Protein AF-G2PHB8-F1 (afdb_monomer)

Solvent-accessible surface area (backbone atoms only — not comparable to full-atom values): 16546 Å² total; per-residue (Å²): 141,83,86,81,86,80,80,80,79,80,78,86,82,77,76,58,75,58,70,50,54,78,49,82,59,77,48,66,58,98,83,28,41,28,22,47,77,86,43,47,60,32,76,69,49,31,39,68,69,56,33,45,75,74,45,26,40,80,31,91,87,62,71,62,66,31,31,34,36,42,91,88,72,80,46,72,46,54,20,33,54,64,88,71,30,34,76,53,78,81,76,51,74,68,54,50,52,52,53,48,56,40,10,25,17,73,83,79,64,53,75,49,101,53,76,35,79,61,48,39,71,71,57,48,52,51,52,50,51,52,52,51,49,51,54,43,11,30,37,90,85,79,63,53,73,50,96,55,69,37,72,70,72,56,101,78,82,53,74,50,69,71,55,45,52,50,50,51,50,51,49,53,51,51,50,58,50,54,76,36,12,15,78,86,76,62,50,75,73,48,58,72,72,58,55,72,70,50,52,70,69,63,63,72,73,53,85,52,57,45,74,70,54,46,51,52,53,50,50,52,49,55,50,49,50,54,50,51,51,50,50,53,49,59,68,42,42,64,56,52,54,50,52,50,51,36,71,76,39,44,84,86,66,56,79,77,64,46,85,84,68,76,47,57,98,82,68,76,89,81,82,82,85,126

Sequence (274 aa):
MNEALTASAGQEDGVDPERVARGKPLEFVDGVPVFGSGRRAPAYLQTKTQLGRERRKPAVGQRPVAYIYTHWYGDRVALWDPKESAKMRPLSALQRRQMQQRRTCTDCGEVFPVPVWEMCGRCRDRETRRRADLRRRTCQDCGTVFQTPAPARSYGDEMCLACEERIERGRRMALSLVERSCRRCLVQLFPPTVWAAMSEREQAIADWHCAPCEREIEQERLEAQRRADRARWGDLGPAIAWAQKILADPEAYAILDTETTGLAATSRIIGNCG

Radius of gyration: 55.77 Å; Cα contacts (8 Å, |Δi|>4): 244; chains: 1; bounding box: 129×36×157 Å

Foldseek 3Di:
DDDDDDDDDDDPPDDDPLQDFQDDFPDADVNAGEEEPPRGGRPQWDFQVRCVVVQWHADVPDDFNHWYQDPPPRDTTGTDHSVNIHHHDDQDPVRVVVQQVQQAAPPPRDGHPDGDDNHDPVVVVVVVVVVVQQVQQAQPPPRDGHPHGFPDPPVDDDDGPVVVVVVVVVVVVVVLQCLQAAVPPSHRNDDSVRVVPDDPVRSVVDNDHDPVVVVVVVVVVVVVVVVVVVVVCVVCVVVVVVVVVCVVPVPVPPDPPCPPPVDDPPDDDDDDDD

Organism: Streptomyces violaceusniger (strain Tu 4113) (NCBI:txid653045)

Secondary structure (DSSP, 8-state):
------------TT--TTTS-SS--SEEETTEEEE-TTS---TT-EEHHHHHHTTEEPPTTPPPSEEEE-TTT-PEEEEE-TTTSEEPPPPPHHHHHHHHHHHB-TTT--B-SS--SSS-HHHHHHHHHHHHHHHHHB-TTT-PBPSSPPPP--SSS---HHHHHHHHHHHHHHHHHHHTB-TTT--B-S-HHHHHHS-HHHHHH-----HHHHHHHHHHHHHHHHHHHHHHHHHHHHHHHHHHHHHH-HHHH----HHHH---TTPPP-----

pLDDT: mean 83.96, std 15.32, range [39.59, 97.69]

Structure (mmCIF, N/CA/C/O backbone):
data_AF-G2PHB8-F1
#
_entry.id   AF-G2PHB8-F1
#
loop_
_atom_site.group_PDB
_atom_site.id
_atom_site.type_symbol
_atom_site.label_atom_id
_atom_site.label_alt_id
_atom_site.label_comp_id
_atom_site.label_asym_id
_atom_site.label_entity_id
_atom_site.label_seq_id
_atom_site.pdbx_PDB_ins_code
_atom_site.Cartn_x
_atom_site.Cartn_y
_atom_site.Cartn_z
_atom_site.oc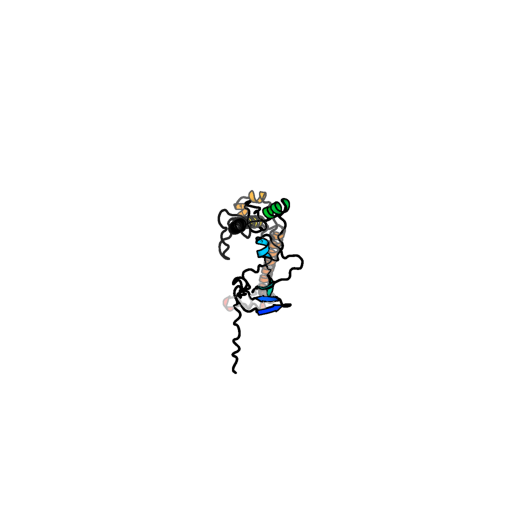cupancy
_atom_site.B_iso_or_equiv
_atom_site.auth_seq_id
_atom_site.auth_comp_id
_atom_site.auth_asym_id
_atom_site.auth_atom_id
_atom_site.pdbx_PDB_model_num
ATOM 1 N N . MET A 1 1 ? -88.852 -0.594 52.354 1.00 39.59 1 MET A N 1
ATOM 2 C CA . MET A 1 1 ? -87.809 -1.616 52.140 1.00 39.59 1 MET A CA 1
ATOM 3 C C . MET A 1 1 ? -87.143 -1.301 50.813 1.00 39.59 1 MET A C 1
ATOM 5 O O . MET A 1 1 ? -87.769 -1.506 49.789 1.00 39.59 1 MET A O 1
ATOM 9 N N . ASN A 1 2 ? -85.968 -0.678 50.850 1.00 39.75 2 ASN A N 1
ATOM 10 C CA . ASN A 1 2 ? -85.089 -0.439 49.702 1.00 39.75 2 ASN A CA 1
ATOM 11 C C . ASN A 1 2 ? -83.689 -0.254 50.296 1.00 39.75 2 ASN A C 1
ATOM 13 O O . ASN A 1 2 ? -83.365 0.825 50.788 1.00 39.75 2 ASN A O 1
ATOM 17 N N . GLU A 1 3 ? -82.919 -1.337 50.349 1.00 43.22 3 GLU A N 1
ATOM 18 C CA . GLU A 1 3 ? -81.518 -1.312 50.766 1.00 43.22 3 GLU A CA 1
ATOM 19 C C . GLU A 1 3 ? -80.643 -1.012 49.550 1.00 43.22 3 GLU A C 1
ATOM 21 O O . GLU A 1 3 ? -80.657 -1.725 48.546 1.00 43.22 3 GLU A O 1
ATOM 26 N N . ALA A 1 4 ? -79.914 0.095 49.647 1.00 43.62 4 ALA A N 1
ATOM 27 C CA . ALA A 1 4 ? -78.924 0.530 48.683 1.00 43.62 4 ALA A CA 1
ATOM 28 C C . ALA A 1 4 ? -77.610 -0.232 48.911 1.00 43.62 4 ALA A C 1
ATOM 30 O O . ALA A 1 4 ? -77.006 -0.137 49.978 1.00 43.62 4 ALA A O 1
ATOM 31 N N . LEU A 1 5 ? -77.155 -0.957 47.889 1.00 47.84 5 LEU A N 1
ATOM 32 C CA . LEU A 1 5 ? -75.811 -1.526 47.808 1.00 47.84 5 LEU A CA 1
ATOM 33 C C . LEU A 1 5 ? -74.850 -0.462 47.266 1.00 47.84 5 LEU A C 1
ATOM 35 O O . LEU A 1 5 ? -74.741 -0.251 46.059 1.00 47.84 5 LEU A O 1
ATOM 39 N N . THR A 1 6 ? -74.150 0.221 48.167 1.00 45.22 6 THR A N 1
ATOM 40 C CA . THR A 1 6 ? -72.978 1.040 47.848 1.00 45.22 6 THR A CA 1
ATOM 41 C C . THR A 1 6 ? -71.762 0.135 47.654 1.00 45.22 6 THR A C 1
ATOM 43 O O . THR A 1 6 ? -71.255 -0.476 48.592 1.00 45.22 6 THR A O 1
ATOM 46 N N . ALA A 1 7 ? -71.293 0.042 46.409 1.00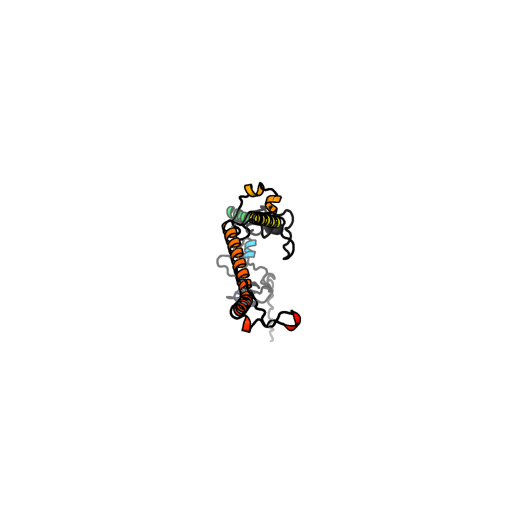 45.09 7 ALA A N 1
ATOM 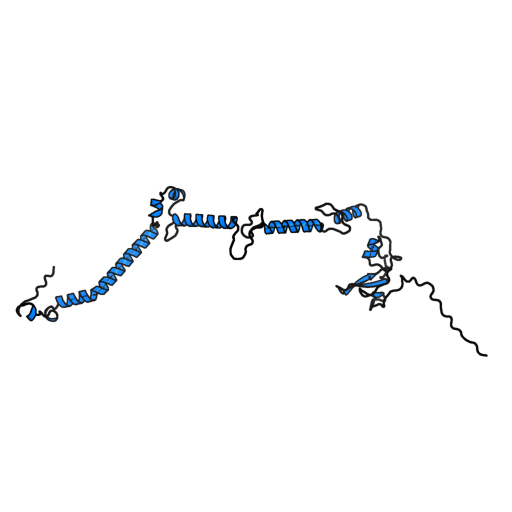47 C CA . ALA A 1 7 ? -70.046 -0.620 46.055 1.00 45.09 7 ALA A CA 1
ATOM 48 C C . ALA A 1 7 ? -68.845 0.221 46.524 1.00 45.09 7 ALA A C 1
ATOM 50 O O . ALA A 1 7 ? -68.677 1.367 46.105 1.00 45.09 7 ALA A O 1
ATOM 51 N N . SER A 1 8 ? -68.010 -0.361 47.387 1.00 43.34 8 SER A N 1
ATOM 52 C CA . SER A 1 8 ? -66.731 0.216 47.806 1.00 43.34 8 SER A CA 1
ATOM 53 C C . SER A 1 8 ? -65.772 0.325 46.623 1.00 43.34 8 SER A C 1
ATOM 55 O O . SER A 1 8 ? -65.313 -0.683 46.084 1.00 43.34 8 SER A O 1
ATOM 57 N N . ALA A 1 9 ? -65.430 1.559 46.259 1.00 45.00 9 ALA A N 1
ATOM 58 C CA . ALA A 1 9 ? -64.262 1.870 45.453 1.00 45.00 9 ALA A CA 1
ATOM 59 C C . ALA A 1 9 ? -63.005 1.516 46.265 1.00 45.00 9 ALA A C 1
ATOM 61 O O . ALA A 1 9 ? -62.680 2.177 47.250 1.00 45.00 9 ALA A O 1
ATOM 62 N N . GLY A 1 10 ? -62.340 0.425 45.884 1.00 46.50 10 GLY A N 1
ATOM 63 C CA . GLY A 1 10 ? -61.043 0.044 46.427 1.00 46.50 10 GLY A CA 1
ATOM 64 C C . GLY A 1 10 ? -60.009 1.113 46.089 1.00 46.50 10 GLY A C 1
ATOM 65 O O . GLY A 1 10 ? -59.743 1.389 44.923 1.00 46.50 10 GLY A O 1
ATOM 66 N N . GLN A 1 11 ? -59.467 1.726 47.128 1.00 45.38 11 GLN A N 1
ATOM 67 C CA . GLN A 1 11 ? -58.436 2.745 47.065 1.00 45.38 11 GLN A CA 1
ATOM 68 C C . GLN A 1 11 ? -57.104 2.084 46.667 1.00 45.38 11 GLN A C 1
ATOM 70 O O . GLN A 1 11 ? -56.525 1.327 47.445 1.00 45.38 11 GLN A O 1
ATOM 75 N N . GLU A 1 12 ? -56.642 2.323 45.435 1.00 51.75 12 GLU A N 1
ATOM 76 C CA . GLU A 1 12 ? -55.333 1.889 44.915 1.00 51.75 12 GLU A CA 1
ATOM 77 C C . GLU A 1 12 ? -54.193 2.740 45.515 1.00 51.75 12 GLU A C 1
ATOM 79 O O . GLU A 1 12 ? -53.410 3.368 44.804 1.00 51.75 12 GLU A O 1
ATOM 84 N N . ASP A 1 13 ? -54.094 2.795 46.843 1.00 50.88 13 ASP A N 1
ATOM 85 C CA . ASP A 1 13 ? -52.985 3.468 47.517 1.00 50.88 13 ASP A CA 1
ATOM 86 C C . ASP A 1 13 ? -51.748 2.557 47.511 1.00 50.88 13 ASP A C 1
ATOM 88 O O . ASP A 1 13 ? -51.689 1.541 48.203 1.00 50.88 13 ASP A O 1
ATOM 92 N N . GLY A 1 14 ? -50.725 2.946 46.743 1.00 55.78 14 GLY A N 1
ATOM 93 C CA . GLY A 1 14 ? -49.345 2.515 47.002 1.00 55.78 14 GLY A CA 1
ATOM 94 C C . GLY A 1 14 ? -48.613 1.746 45.901 1.00 55.78 14 GLY A C 1
ATOM 95 O O . GLY A 1 14 ? -47.604 1.102 46.197 1.00 55.78 14 GLY A O 1
ATOM 96 N N . VAL A 1 15 ? -49.045 1.796 44.637 1.00 63.31 15 VAL A N 1
ATOM 97 C CA . VAL A 1 15 ? -48.215 1.254 43.547 1.00 63.31 15 VAL A CA 1
ATOM 98 C C . VAL A 1 15 ? -47.080 2.234 43.238 1.00 63.31 15 VAL A C 1
ATOM 100 O O . VAL A 1 15 ? -47.309 3.318 42.710 1.00 63.31 15 VAL A O 1
ATOM 103 N N . ASP A 1 16 ? -45.847 1.841 43.572 1.00 72.31 16 ASP A N 1
ATOM 104 C CA . ASP A 1 16 ? -44.622 2.583 43.251 1.00 72.31 16 ASP A CA 1
ATOM 105 C C . ASP A 1 16 ? -44.591 2.933 41.745 1.00 72.31 16 ASP A C 1
ATOM 107 O O . ASP A 1 16 ? -44.514 2.024 40.906 1.00 72.31 16 ASP A O 1
ATOM 111 N N . PRO A 1 17 ? -44.647 4.226 41.372 1.00 73.00 17 PRO A N 1
ATOM 112 C CA . PRO A 1 17 ? -44.722 4.647 39.976 1.00 73.00 17 PRO A CA 1
ATOM 113 C C . PRO A 1 17 ? -43.480 4.252 39.163 1.00 73.00 17 PRO A C 1
ATOM 115 O O . PRO A 1 17 ? -43.540 4.223 37.931 1.00 73.00 17 PRO A O 1
ATOM 118 N N . GLU A 1 18 ? -42.359 3.909 39.806 1.00 73.56 18 GLU A N 1
ATOM 119 C CA . GLU A 1 18 ? -41.175 3.379 39.120 1.00 73.56 18 GLU A CA 1
ATOM 120 C C . GLU A 1 18 ? -41.330 1.912 38.702 1.00 73.56 18 GLU A C 1
ATOM 122 O O . GLU A 1 18 ? -40.652 1.459 37.771 1.00 73.56 18 GLU A O 1
ATOM 127 N N . ARG A 1 19 ? -42.242 1.176 39.349 1.00 75.75 19 ARG A N 1
ATOM 128 C CA . ARG A 1 19 ? -42.535 -0.234 39.062 1.00 75.75 19 ARG A CA 1
ATOM 129 C C . ARG A 1 19 ? -43.579 -0.436 37.973 1.00 75.75 19 ARG A C 1
ATOM 131 O O . ARG A 1 19 ? -43.666 -1.528 37.414 1.00 75.75 19 ARG A O 1
ATOM 138 N N . VAL A 1 20 ? -44.323 0.610 37.621 1.00 75.88 20 VAL A N 1
ATOM 139 C CA . VAL A 1 20 ? -45.311 0.559 36.542 1.00 75.88 20 VAL A CA 1
ATOM 140 C C . VAL A 1 20 ? -44.606 0.680 35.189 1.00 75.88 20 VAL A C 1
ATOM 142 O O . VAL A 1 20 ? -43.900 1.652 34.906 1.00 75.88 20 VAL A O 1
ATOM 145 N N . ALA A 1 21 ? -44.797 -0.315 34.319 1.00 75.44 21 ALA A N 1
ATOM 146 C CA . ALA A 1 21 ? -44.331 -0.237 32.937 1.00 75.44 21 ALA A CA 1
ATOM 147 C C . ALA A 1 21 ? -45.000 0.955 32.236 1.00 75.44 21 ALA A C 1
ATOM 149 O O . ALA A 1 21 ? -46.223 1.069 32.225 1.00 75.44 21 ALA A O 1
ATOM 150 N N . ARG A 1 22 ? -44.218 1.834 31.598 1.00 76.81 22 ARG A N 1
ATOM 151 C CA . ARG A 1 22 ? -44.762 3.045 30.950 1.00 76.81 22 ARG A CA 1
ATOM 152 C C . ARG A 1 22 ? -45.332 2.786 29.548 1.00 76.81 22 ARG A C 1
ATOM 154 O O . ARG A 1 22 ? -45.620 3.729 28.818 1.00 76.81 22 ARG A O 1
ATOM 161 N N . GLY A 1 23 ? -45.463 1.529 29.131 1.00 79.62 23 GLY A N 1
ATOM 162 C CA . GLY A 1 23 ? -46.018 1.165 27.831 1.00 79.62 23 GLY A CA 1
ATOM 163 C C . GLY A 1 23 ? -46.544 -0.264 27.805 1.00 79.62 23 GLY A C 1
ATOM 164 O O . GLY A 1 23 ? -46.098 -1.108 28.578 1.00 79.62 23 GLY A O 1
ATOM 165 N N . LYS A 1 24 ? -47.482 -0.539 26.891 1.00 86.38 24 LYS A N 1
ATOM 166 C CA . LYS A 1 24 ? -47.987 -1.900 26.663 1.00 86.38 24 LYS A CA 1
ATOM 167 C C . LYS A 1 24 ? -46.875 -2.778 26.057 1.00 86.38 24 LYS A C 1
ATOM 169 O O . LYS A 1 24 ? -46.229 -2.308 25.102 1.00 86.38 24 LYS A O 1
ATOM 174 N N . PRO A 1 25 ? -46.666 -4.010 26.567 1.00 91.38 25 PRO A N 1
ATOM 175 C CA . PRO A 1 25 ? -45.795 -5.000 25.938 1.00 91.38 25 PRO A CA 1
ATOM 176 C C . PRO A 1 25 ? -46.158 -5.202 24.463 1.00 91.38 25 PRO A C 1
ATOM 178 O O . PRO A 1 25 ? -47.311 -5.022 24.071 1.00 91.38 25 PRO A O 1
ATOM 181 N N . LEU A 1 26 ? -45.163 -5.530 23.642 1.00 90.81 26 LEU A N 1
ATOM 182 C CA . LEU A 1 26 ? -45.364 -5.901 22.240 1.00 90.81 26 LEU A CA 1
ATOM 183 C C . LEU A 1 26 ? -45.900 -7.327 22.128 1.00 90.81 26 LEU A C 1
ATOM 185 O O . LEU A 1 26 ? -46.813 -7.585 21.355 1.00 90.81 26 LEU A O 1
ATOM 189 N N . GLU A 1 27 ? -45.331 -8.228 22.921 1.00 93.25 27 GLU A N 1
ATOM 190 C CA . GLU A 1 27 ? -45.677 -9.643 22.971 1.00 93.25 27 GLU A CA 1
ATOM 191 C C . GLU A 1 27 ? -45.272 -10.228 24.332 1.00 93.25 27 GLU A C 1
ATOM 193 O O . GLU A 1 27 ? -44.657 -9.544 25.160 1.00 93.25 27 GLU A O 1
ATOM 198 N N . PHE A 1 28 ? -45.604 -11.499 24.548 1.00 94.75 28 PHE A N 1
ATOM 199 C CA . PHE A 1 28 ? -45.189 -12.279 25.708 1.00 94.75 28 PHE A CA 1
ATOM 200 C C . PHE A 1 28 ? -44.465 -13.537 25.234 1.00 94.75 28 PHE A C 1
ATOM 202 O O . PHE A 1 28 ? -44.959 -14.246 24.361 1.00 94.75 28 PHE A O 1
ATOM 209 N N . VAL A 1 29 ? -43.311 -13.822 25.828 1.00 93.69 29 VAL A N 1
ATOM 210 C CA . VAL A 1 29 ? -42.497 -15.010 25.540 1.00 93.69 29 VAL A CA 1
ATOM 211 C C . VAL A 1 29 ? -42.431 -15.825 26.815 1.00 93.69 29 VAL A C 1
ATOM 213 O O . VAL A 1 29 ? -41.918 -15.336 27.817 1.00 93.69 29 VAL A O 1
ATOM 216 N N . ASP A 1 30 ? -43.007 -17.026 26.807 1.00 94.00 30 ASP A N 1
ATOM 217 C CA . ASP A 1 30 ? -43.128 -17.880 28.000 1.00 94.00 30 ASP A CA 1
ATOM 218 C C . ASP A 1 30 ? -43.770 -17.151 29.198 1.00 94.00 30 ASP A C 1
ATOM 220 O O . ASP A 1 30 ? -43.380 -17.319 30.354 1.00 94.00 30 ASP A O 1
ATOM 224 N N . GLY A 1 31 ? -44.741 -16.276 28.910 1.00 94.00 31 GLY A N 1
ATOM 225 C CA . GLY A 1 31 ? -45.406 -15.429 29.904 1.00 94.00 31 GLY A CA 1
ATOM 226 C C . GLY A 1 31 ? -44.606 -14.196 30.349 1.00 94.00 31 GLY A C 1
ATOM 227 O O . GLY A 1 31 ? -45.111 -13.410 31.146 1.00 94.00 31 GLY A O 1
ATOM 228 N N . VAL A 1 32 ? -43.397 -13.976 29.822 1.00 95.75 32 VAL A N 1
ATOM 229 C CA . VAL A 1 32 ? -42.552 -12.812 30.129 1.00 95.75 32 VAL A CA 1
ATOM 230 C C . VAL A 1 32 ? -42.800 -11.689 29.109 1.00 95.75 32 VAL A C 1
ATOM 232 O O . VAL A 1 32 ? -42.659 -11.923 27.906 1.00 95.75 32 VAL A O 1
ATOM 235 N N . PRO A 1 33 ? -43.148 -10.461 29.540 1.00 95.25 33 PRO A N 1
ATOM 236 C CA . PRO A 1 33 ? -43.441 -9.358 28.630 1.00 95.25 33 PRO A CA 1
ATOM 237 C C . PRO A 1 33 ? -42.198 -8.888 27.867 1.00 95.25 33 PRO A C 1
ATOM 239 O O . PRO A 1 33 ? -41.109 -8.736 28.430 1.00 95.25 33 PRO A O 1
ATOM 242 N N . VAL A 1 34 ? -42.382 -8.578 26.584 1.00 94.25 34 VAL A N 1
ATOM 243 C CA . VAL A 1 34 ? -41.339 -8.042 25.705 1.00 94.25 34 VAL A CA 1
ATOM 244 C C . VAL A 1 34 ? -41.664 -6.605 25.308 1.00 94.25 34 VAL A C 1
ATOM 246 O O . VAL A 1 34 ? -42.759 -6.305 24.832 1.00 94.25 34 VAL A O 1
ATOM 249 N N . PHE A 1 35 ? -40.703 -5.699 25.469 1.00 92.94 35 PHE A N 1
ATOM 250 C CA . PHE A 1 35 ? -40.834 -4.278 25.142 1.00 92.94 35 PHE A CA 1
ATOM 251 C C . PHE A 1 35 ? -39.978 -3.900 23.923 1.00 92.94 35 PHE A C 1
ATOM 253 O O . PHE A 1 35 ? -38.906 -4.456 23.694 1.00 92.94 35 PHE A O 1
ATOM 260 N N . GLY A 1 36 ? -40.438 -2.934 23.125 1.00 89.00 36 GLY A N 1
ATOM 261 C CA . GLY A 1 36 ? -39.671 -2.393 21.992 1.00 89.00 36 GLY A CA 1
ATOM 262 C C . GLY A 1 36 ? -38.598 -1.391 22.427 1.00 89.00 36 GLY A C 1
ATOM 263 O O . GLY A 1 36 ? -38.732 -0.777 23.481 1.00 89.00 36 GLY A O 1
ATOM 264 N N . SER A 1 37 ? -37.582 -1.138 21.592 1.00 80.12 37 SER A N 1
ATOM 265 C CA . SER A 1 37 ? -36.428 -0.279 21.940 1.00 80.12 37 SER A CA 1
ATOM 266 C C . SER A 1 37 ? -36.755 1.195 22.250 1.00 80.12 37 SER A C 1
ATOM 268 O O . SER A 1 37 ? -35.884 1.920 22.719 1.00 80.12 37 SER A O 1
ATOM 270 N N . GLY A 1 38 ? -37.988 1.651 22.002 1.00 72.75 38 GLY A N 1
ATOM 271 C CA . GLY A 1 38 ? -38.501 2.973 22.391 1.00 72.75 38 GLY A CA 1
ATOM 272 C C . GLY A 1 38 ? -39.665 2.933 23.392 1.00 72.75 38 GLY A C 1
ATOM 273 O O . GLY A 1 38 ? -40.087 3.979 23.884 1.00 72.75 38 GLY A O 1
ATOM 274 N N . ARG A 1 39 ? -40.189 1.742 23.720 1.00 70.56 39 ARG A N 1
ATOM 275 C CA . ARG A 1 39 ? -41.217 1.563 24.755 1.00 70.56 39 ARG A CA 1
ATOM 276 C C . ARG A 1 39 ? -40.513 1.263 26.072 1.00 70.56 39 ARG A C 1
ATOM 278 O O . ARG A 1 39 ? -39.762 0.300 26.178 1.00 70.56 39 ARG A O 1
ATOM 285 N N . ARG A 1 40 ? -40.730 2.109 27.078 1.00 78.44 40 ARG A N 1
ATOM 286 C CA . ARG A 1 40 ? -40.016 2.006 28.355 1.00 78.44 40 ARG A CA 1
ATOM 287 C C . ARG A 1 40 ? -40.552 0.818 29.157 1.00 78.44 40 ARG A C 1
ATOM 289 O O . ARG A 1 40 ? -41.612 0.917 29.777 1.00 78.44 40 ARG A O 1
ATOM 296 N N . ALA A 1 41 ? -39.792 -0.278 29.158 1.00 85.94 41 ALA A N 1
ATOM 297 C CA . ALA A 1 41 ? -39.840 -1.254 30.241 1.00 85.94 41 ALA A CA 1
ATOM 298 C C . ALA A 1 41 ? -39.717 -0.523 31.600 1.00 85.94 41 ALA A C 1
ATOM 300 O O . ALA A 1 41 ? -39.168 0.588 31.635 1.00 85.94 41 ALA A O 1
ATOM 301 N N . PRO A 1 42 ? -40.226 -1.098 32.704 1.00 88.88 42 PRO A N 1
ATOM 302 C CA . PRO A 1 42 ? -40.083 -0.496 34.026 1.00 88.88 42 PRO A CA 1
ATOM 303 C C . PRO A 1 42 ? -38.635 -0.081 34.312 1.00 88.88 42 PRO A C 1
ATOM 305 O O . PRO A 1 42 ? -37.706 -0.854 34.078 1.00 88.88 42 PRO A O 1
ATOM 308 N N . ALA A 1 43 ? -38.439 1.146 34.799 1.00 87.88 43 ALA A N 1
ATOM 309 C CA . ALA A 1 43 ? -37.113 1.765 34.887 1.00 87.88 43 ALA A CA 1
ATOM 310 C C . ALA A 1 43 ? -36.179 1.059 35.885 1.00 87.88 43 ALA A C 1
ATOM 312 O O . ALA A 1 43 ? -34.961 1.109 35.726 1.00 87.88 43 ALA A O 1
ATOM 313 N N . TYR A 1 44 ? -36.751 0.385 36.886 1.00 91.00 44 TYR A N 1
ATOM 314 C CA . TYR A 1 44 ? -35.997 -0.374 37.883 1.00 91.00 44 TYR A CA 1
ATOM 315 C C . TYR A 1 44 ? -35.382 -1.664 37.324 1.00 91.00 44 TYR A C 1
ATOM 317 O O . TYR A 1 44 ? -34.452 -2.205 37.922 1.00 91.00 44 TYR A O 1
ATOM 325 N N . LEU A 1 45 ? -35.893 -2.179 36.201 1.00 94.69 45 LEU A N 1
ATOM 326 C CA . LEU A 1 45 ? -35.384 -3.404 35.605 1.00 94.69 45 LEU A CA 1
ATOM 327 C C . LEU A 1 45 ? -34.079 -3.135 34.860 1.00 94.69 45 LEU A C 1
ATOM 329 O O . LEU A 1 45 ? -33.964 -2.210 34.056 1.00 94.69 45 LEU A O 1
ATOM 333 N N . GLN A 1 46 ? -33.092 -3.990 35.101 1.00 95.75 46 GLN A N 1
ATOM 334 C CA . GLN A 1 46 ? -31.743 -3.809 34.585 1.00 95.75 46 GLN A CA 1
ATOM 335 C C . GLN A 1 46 ? -31.321 -4.968 33.688 1.00 95.75 46 GLN A C 1
ATOM 337 O O . GLN A 1 46 ? -31.577 -6.141 33.957 1.00 95.75 46 GLN A O 1
ATOM 342 N N . THR A 1 47 ? -30.598 -4.647 32.622 1.00 95.94 47 THR A N 1
ATOM 343 C CA . THR A 1 47 ? -29.868 -5.635 31.824 1.00 95.94 47 THR A CA 1
ATOM 344 C C . THR A 1 47 ? -28.754 -6.278 32.655 1.00 95.94 47 THR A C 1
ATOM 346 O O . THR A 1 47 ? -28.231 -5.687 33.603 1.00 95.94 47 THR A O 1
ATOM 349 N N . LYS A 1 48 ? -28.291 -7.465 32.245 1.00 96.50 48 LYS A N 1
ATOM 350 C CA . LYS A 1 48 ? -27.129 -8.131 32.869 1.00 96.50 48 LYS A CA 1
ATOM 351 C C . LYS A 1 48 ? -25.891 -7.221 32.936 1.00 96.50 48 LYS A C 1
ATOM 353 O O . LYS A 1 48 ? -25.142 -7.265 33.909 1.00 96.50 48 LYS A O 1
ATOM 358 N N . THR A 1 49 ? -25.687 -6.379 31.922 1.00 93.88 49 THR A N 1
ATOM 359 C CA . THR A 1 49 ? -24.586 -5.407 31.871 1.00 93.88 49 THR A CA 1
ATOM 360 C C . THR A 1 49 ? -24.757 -4.289 32.899 1.00 93.88 49 THR A C 1
ATOM 362 O O . THR A 1 49 ? -23.780 -3.924 33.551 1.00 93.88 49 THR A O 1
ATOM 365 N N . GLN A 1 50 ? -25.974 -3.760 33.070 1.00 95.06 50 GLN A N 1
ATOM 366 C CA . GLN A 1 50 ? -26.282 -2.752 34.095 1.00 95.06 50 GLN A CA 1
ATOM 367 C C . GLN A 1 50 ? -26.107 -3.326 35.508 1.00 95.06 50 GLN A C 1
ATOM 369 O O . GLN A 1 50 ? -25.346 -2.747 36.280 1.00 95.06 50 GLN A O 1
ATOM 374 N N . LEU A 1 51 ? -26.642 -4.523 35.787 1.00 96.50 51 LEU A N 1
ATOM 375 C CA . LEU A 1 51 ? -26.397 -5.227 37.056 1.00 96.50 51 LEU A CA 1
ATOM 376 C C . LEU A 1 51 ? -24.896 -5.408 37.329 1.00 96.50 51 LEU A C 1
ATOM 378 O O . LEU A 1 51 ? -24.419 -5.202 38.445 1.00 96.50 51 LEU A O 1
ATOM 382 N N . GLY A 1 52 ? -24.120 -5.752 36.297 1.00 93.31 52 GLY A N 1
ATOM 383 C CA . GLY A 1 52 ? -22.671 -5.906 36.406 1.00 93.31 52 GLY A CA 1
ATOM 384 C C . GLY A 1 52 ? -21.944 -4.625 36.837 1.00 93.31 52 GLY A C 1
ATOM 385 O O . GLY A 1 52 ? -20.963 -4.714 37.581 1.00 93.31 52 GLY A O 1
ATOM 386 N N . ARG A 1 53 ? -22.432 -3.439 36.436 1.00 91.12 53 ARG A N 1
ATOM 387 C CA . ARG A 1 53 ? -21.884 -2.138 36.874 1.00 91.12 53 ARG A CA 1
ATOM 388 C C . ARG A 1 53 ? -22.083 -1.923 38.373 1.00 91.12 53 ARG A C 1
ATOM 390 O O . ARG A 1 53 ? -21.176 -1.432 39.036 1.00 91.12 53 ARG A O 1
ATOM 397 N N . GLU A 1 54 ? -23.205 -2.390 38.911 1.00 93.94 54 GLU A N 1
ATOM 398 C CA . GLU A 1 54 ? -23.521 -2.378 40.347 1.00 93.94 54 GLU A CA 1
ATOM 399 C C . GLU A 1 54 ? -22.946 -3.580 41.113 1.00 93.94 54 GLU A C 1
ATOM 401 O O . GLU A 1 54 ? -23.244 -3.782 42.291 1.00 93.94 54 GLU A O 1
ATOM 406 N N . ARG A 1 55 ? -22.097 -4.394 40.467 1.00 93.56 55 ARG A N 1
ATOM 407 C CA . ARG A 1 55 ? -21.490 -5.599 41.058 1.00 93.56 55 ARG A CA 1
ATOM 408 C C . ARG A 1 55 ? -22.552 -6.609 41.508 1.00 93.56 55 ARG A C 1
ATOM 410 O O . ARG A 1 55 ? -22.402 -7.258 42.544 1.00 93.56 55 ARG A O 1
ATOM 417 N N . ARG A 1 56 ? -23.602 -6.776 40.706 1.00 96.69 56 ARG A N 1
ATOM 418 C CA . ARG A 1 56 ? -24.680 -7.757 40.874 1.00 96.69 56 ARG A CA 1
ATOM 419 C C . ARG A 1 56 ? -24.736 -8.706 39.679 1.00 96.69 56 ARG A C 1
ATOM 421 O O . ARG A 1 56 ? -24.252 -8.400 38.590 1.00 96.69 56 ARG A O 1
ATOM 428 N N . LYS A 1 57 ? -25.291 -9.895 39.890 1.00 96.81 57 LYS A N 1
ATOM 429 C CA . LYS A 1 57 ? -25.592 -10.878 38.843 1.00 96.81 57 LYS A CA 1
ATOM 430 C C . LYS A 1 57 ? -26.977 -11.474 39.091 1.00 96.81 57 LYS A C 1
ATOM 432 O O . LYS A 1 57 ? -27.394 -11.504 40.249 1.00 96.81 57 LYS A O 1
ATOM 437 N N . PRO A 1 58 ? -27.653 -11.998 38.058 1.00 97.56 58 PRO A N 1
ATOM 438 C CA . PRO A 1 58 ? -28.850 -12.798 38.272 1.00 97.56 58 PRO A CA 1
ATOM 439 C C . PRO A 1 58 ? -28.590 -13.898 39.307 1.00 97.56 58 PRO A C 1
ATOM 441 O O . PRO A 1 58 ? -27.527 -14.536 39.277 1.00 97.56 58 PRO A O 1
ATOM 444 N N . ALA A 1 59 ? -29.513 -14.074 40.251 1.00 96.75 59 ALA A N 1
ATOM 445 C CA . ALA A 1 59 ? -29.425 -15.166 41.213 1.00 96.75 59 ALA A CA 1
ATOM 446 C C . ALA A 1 59 ? -29.551 -16.519 40.490 1.00 96.75 59 ALA A C 1
ATOM 448 O O . ALA A 1 59 ? -30.094 -16.610 39.387 1.00 96.75 59 ALA A O 1
ATOM 449 N N . VAL A 1 60 ? -29.004 -17.584 41.083 1.00 96.38 60 VAL A N 1
ATOM 450 C CA . VAL A 1 60 ? -29.103 -18.929 40.495 1.00 96.38 60 VAL A CA 1
ATOM 451 C C . VAL A 1 60 ? -30.582 -19.316 40.431 1.00 96.38 60 VAL A C 1
ATOM 453 O O . VAL A 1 60 ? -31.251 -19.319 41.457 1.00 96.38 60 VAL A O 1
ATOM 456 N N . GLY A 1 61 ? -31.086 -19.602 39.228 1.00 96.06 61 GLY A N 1
ATOM 457 C CA . GLY A 1 61 ? -32.495 -19.938 38.996 1.00 96.06 61 GLY A CA 1
ATOM 458 C C . GLY A 1 61 ? -33.439 -18.742 38.826 1.00 96.06 61 GLY A C 1
ATOM 459 O O . GLY A 1 61 ? -34.617 -18.952 38.547 1.00 96.06 61 GLY A O 1
ATOM 460 N N . GLN A 1 62 ? -32.950 -17.501 38.936 1.00 95.94 62 GLN A N 1
ATOM 461 C CA . GLN A 1 62 ? -33.768 -16.325 38.645 1.00 95.94 62 GLN A CA 1
ATOM 462 C C . GLN A 1 62 ? -34.227 -16.372 37.177 1.00 95.94 62 GLN A C 1
ATOM 464 O O . GLN A 1 62 ? -33.435 -16.691 36.283 1.00 95.94 62 GLN A O 1
ATOM 469 N N . ARG A 1 63 ? -35.495 -16.033 36.920 1.00 96.62 63 ARG A N 1
ATOM 470 C CA . ARG A 1 63 ? -36.043 -15.867 35.566 1.00 96.62 63 ARG A CA 1
ATOM 471 C C . ARG A 1 63 ? -36.036 -14.381 35.170 1.00 96.62 63 ARG A C 1
ATOM 473 O O . ARG A 1 63 ? -36.185 -13.535 36.051 1.00 96.62 63 ARG A O 1
ATOM 480 N N . PRO A 1 64 ? -35.860 -14.037 33.882 1.00 97.19 64 PRO A N 1
ATOM 481 C CA . PRO A 1 64 ? -36.034 -12.664 33.413 1.00 97.19 64 PRO A CA 1
ATOM 482 C C . PRO A 1 64 ? -37.447 -12.152 33.709 1.00 97.19 64 PRO A C 1
ATOM 484 O O . PRO A 1 64 ? -38.419 -12.870 33.492 1.00 97.19 64 PRO A O 1
ATOM 487 N N . VAL A 1 65 ? -37.557 -10.906 34.170 1.00 96.62 65 VAL A N 1
ATOM 488 C CA . VAL A 1 65 ? -38.854 -10.261 34.457 1.00 96.62 65 VAL A CA 1
ATOM 489 C C . VAL A 1 65 ? -39.446 -9.638 33.192 1.00 96.62 65 VAL A C 1
ATOM 491 O O . VAL A 1 65 ? -40.659 -9.516 33.055 1.00 96.62 65 VAL A O 1
ATOM 494 N N . ALA A 1 66 ? -38.584 -9.245 32.255 1.00 96.12 66 ALA A N 1
ATOM 495 C CA . ALA A 1 66 ? -38.972 -8.701 30.963 1.00 96.12 66 ALA A CA 1
ATOM 496 C C . ALA A 1 66 ? -37.859 -8.910 29.929 1.00 96.12 66 ALA A C 1
ATOM 498 O O . ALA A 1 66 ? -36.709 -9.192 30.278 1.00 96.12 66 ALA A O 1
ATOM 499 N N . TYR A 1 67 ? -38.179 -8.686 28.660 1.00 95.75 67 TYR A N 1
ATOM 500 C CA . TYR A 1 67 ? -37.198 -8.547 27.585 1.00 95.75 67 TYR A CA 1
ATOM 501 C C . TYR A 1 67 ? -37.322 -7.184 26.908 1.00 95.75 67 TYR A C 1
ATOM 503 O O . TYR A 1 67 ? -38.406 -6.603 26.858 1.00 95.75 67 TYR A O 1
ATOM 511 N N . ILE A 1 68 ? -36.221 -6.692 26.338 1.00 93.88 68 ILE A N 1
ATOM 512 C CA . ILE A 1 68 ? -36.242 -5.570 25.391 1.00 93.88 68 ILE A CA 1
ATOM 513 C C . ILE A 1 68 ? -35.730 -6.022 24.031 1.00 93.88 68 ILE A C 1
ATOM 515 O O . ILE A 1 68 ? -34.731 -6.736 23.946 1.00 93.88 68 ILE A O 1
ATOM 519 N N . TYR A 1 69 ? -36.384 -5.577 22.966 1.00 91.31 69 TYR A N 1
ATOM 520 C CA . TYR A 1 69 ? -35.872 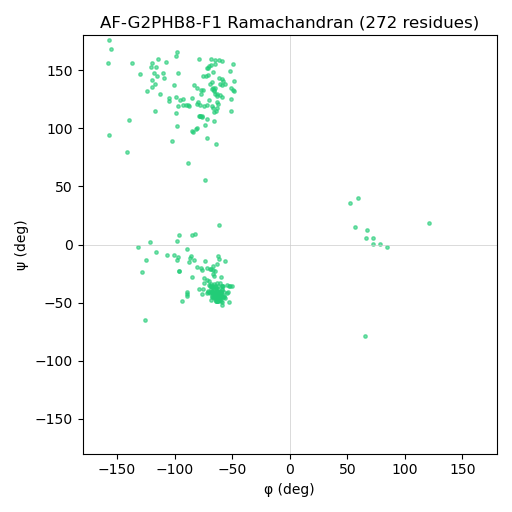-5.735 21.613 1.00 91.31 69 TYR A CA 1
ATOM 521 C C . TYR A 1 69 ? -34.769 -4.720 21.337 1.00 91.31 69 TYR A C 1
ATOM 523 O O . TYR A 1 69 ? -34.961 -3.516 21.527 1.00 91.31 69 TYR A O 1
ATOM 531 N N . THR A 1 70 ? -33.627 -5.190 20.837 1.00 86.38 70 THR A N 1
ATOM 532 C CA . THR A 1 70 ? -32.613 -4.303 20.259 1.00 86.38 70 THR A CA 1
ATOM 533 C C . THR A 1 70 ? -32.880 -4.142 18.762 1.00 86.38 70 THR A C 1
ATOM 535 O O . THR A 1 70 ? -32.924 -5.109 18.007 1.00 86.38 70 THR A O 1
ATOM 538 N N . HIS A 1 71 ? -33.107 -2.898 18.334 1.00 70.12 71 HIS A N 1
ATOM 539 C CA . HIS A 1 71 ? -33.617 -2.566 16.997 1.00 70.12 71 HIS A CA 1
ATOM 540 C C . HIS A 1 71 ? -32.740 -2.988 15.805 1.00 70.12 71 HIS A C 1
ATOM 542 O O . HIS A 1 71 ? -33.227 -2.952 14.684 1.00 70.12 71 HIS A O 1
ATOM 548 N N . TRP A 1 72 ? -31.484 -3.393 16.019 1.00 63.12 72 TRP A N 1
ATOM 549 C CA . TRP A 1 72 ? -30.559 -3.736 14.928 1.00 63.12 72 TRP A CA 1
ATOM 550 C C . TRP A 1 72 ? -30.478 -5.229 14.600 1.00 63.12 72 TRP A C 1
ATOM 552 O O . TRP A 1 72 ? -30.084 -5.559 13.488 1.00 63.12 72 TRP A O 1
ATOM 562 N N . TYR A 1 73 ? -30.833 -6.128 15.525 1.00 65.69 73 TYR A N 1
ATOM 563 C CA . TYR A 1 73 ? -30.538 -7.563 15.363 1.00 65.69 73 TYR A CA 1
ATOM 564 C C . TYR A 1 73 ? -31.721 -8.493 15.637 1.00 65.69 73 TYR A C 1
ATOM 566 O O . TYR A 1 73 ? -31.585 -9.703 15.514 1.00 65.69 73 TYR A O 1
ATOM 574 N N . GLY A 1 74 ? -32.883 -7.963 16.038 1.00 80.19 74 GLY A N 1
ATOM 575 C CA . GLY A 1 74 ? -33.995 -8.807 16.494 1.00 80.19 74 GLY A CA 1
ATOM 576 C C . GLY A 1 74 ? -33.688 -9.558 17.798 1.00 80.19 74 GLY A C 1
ATOM 577 O O . GLY A 1 74 ? -34.511 -10.339 18.269 1.00 80.19 74 GLY A O 1
ATOM 578 N N . ASP A 1 75 ? -32.537 -9.286 18.418 1.00 89.69 75 ASP A N 1
ATOM 579 C CA . ASP A 1 75 ? -32.119 -9.921 19.656 1.00 89.69 75 ASP A CA 1
ATOM 580 C C . ASP A 1 75 ? -32.900 -9.358 20.843 1.00 89.69 75 ASP A C 1
ATOM 582 O O . ASP A 1 75 ? -33.016 -8.136 21.037 1.00 89.69 75 ASP A O 1
ATOM 586 N N . ARG A 1 76 ? -33.395 -10.283 21.670 1.00 92.81 76 ARG A N 1
ATOM 587 C CA . ARG A 1 76 ? -34.064 -10.003 22.940 1.00 92.81 76 ARG A CA 1
ATOM 588 C C . ARG A 1 76 ? -33.025 -9.934 24.054 1.00 92.81 76 ARG A C 1
ATOM 590 O O . ARG A 1 76 ? -32.344 -10.912 24.353 1.00 92.81 76 ARG A O 1
ATOM 597 N N . VAL A 1 77 ? -32.933 -8.791 24.722 1.00 94.50 77 VAL A N 1
ATOM 598 C CA . VAL A 1 77 ? -32.067 -8.614 25.892 1.00 94.50 77 VAL A CA 1
ATOM 599 C C . VAL A 1 77 ? -32.897 -8.788 27.157 1.00 94.50 77 VAL A C 1
ATOM 601 O O . VAL A 1 77 ? -33.844 -8.041 27.393 1.00 94.50 77 VAL A O 1
ATOM 604 N N . ALA A 1 78 ? -32.531 -9.774 27.976 1.00 96.62 78 ALA A N 1
ATOM 605 C CA . ALA A 1 78 ? -33.189 -10.054 29.249 1.00 96.62 78 ALA A CA 1
ATOM 606 C C . ALA A 1 78 ? -32.983 -8.921 30.269 1.00 96.62 78 ALA A C 1
ATOM 608 O O . ALA A 1 78 ? -31.855 -8.452 30.484 1.00 96.62 78 ALA A O 1
ATOM 609 N N . LEU A 1 79 ? -34.072 -8.552 30.936 1.00 96.50 79 LEU A N 1
ATOM 610 C CA . LEU A 1 79 ? -34.117 -7.624 32.053 1.00 96.50 79 LEU A CA 1
ATOM 611 C C . LEU A 1 79 ? -34.415 -8.355 33.366 1.00 96.50 79 LEU A C 1
ATOM 613 O O . LEU A 1 79 ? -35.211 -9.293 33.421 1.00 96.50 79 LEU A O 1
ATOM 617 N N . TRP A 1 80 ? -33.781 -7.887 34.431 1.00 97.69 80 TRP A N 1
ATOM 618 C CA . TRP A 1 80 ? -33.733 -8.532 35.737 1.00 97.69 80 TRP A CA 1
ATOM 619 C C . TRP A 1 80 ? -34.099 -7.529 36.830 1.00 97.69 80 TRP A C 1
ATOM 621 O O . TRP A 1 80 ? -33.743 -6.354 36.715 1.00 97.69 80 TRP A O 1
ATOM 631 N N . ASP A 1 81 ? -34.754 -7.985 37.901 1.00 96.38 81 ASP A N 1
ATOM 632 C CA . ASP A 1 81 ? -34.967 -7.162 39.098 1.00 96.38 81 ASP A CA 1
ATOM 633 C C . ASP A 1 81 ? -33.670 -7.113 39.936 1.00 96.38 81 ASP A C 1
ATOM 635 O O . ASP A 1 81 ? -33.184 -8.162 40.388 1.00 96.38 81 ASP A O 1
ATOM 639 N N . PRO A 1 82 ? -33.088 -5.920 40.179 1.00 95.81 82 PRO A N 1
ATOM 640 C CA . PRO A 1 82 ? -31.918 -5.770 41.036 1.00 95.81 82 PRO A CA 1
ATOM 641 C C . PRO A 1 82 ? -32.131 -6.235 42.483 1.00 95.81 82 PRO A C 1
ATOM 643 O O . PRO A 1 82 ? -31.160 -6.665 43.111 1.00 95.81 82 PRO A O 1
ATOM 646 N N . LYS A 1 83 ? -33.357 -6.189 43.025 1.00 95.56 83 LYS A N 1
ATOM 647 C CA . LYS A 1 83 ? -33.656 -6.619 44.405 1.00 95.56 83 LYS A CA 1
ATOM 648 C C . LYS A 1 83 ? -33.512 -8.129 44.587 1.00 95.56 83 LYS A C 1
ATOM 650 O O . LYS A 1 83 ? -33.011 -8.567 45.616 1.00 95.56 83 LYS A O 1
ATOM 655 N N . GLU A 1 84 ? -33.878 -8.900 43.570 1.00 96.06 84 GLU A N 1
ATOM 656 C CA . GLU A 1 84 ? -33.737 -10.363 43.544 1.00 96.06 84 GLU A CA 1
ATOM 657 C C . GLU A 1 84 ? -32.349 -10.824 43.068 1.00 96.06 84 GLU A C 1
ATOM 659 O O . GLU A 1 84 ? -31.997 -12.000 43.161 1.00 96.06 84 GLU A O 1
ATOM 664 N N . SER A 1 85 ? -31.536 -9.903 42.548 1.00 96.81 85 SER A N 1
ATOM 665 C CA . SER A 1 85 ? -30.198 -10.217 42.055 1.00 96.81 85 SER A CA 1
ATOM 666 C C . SER A 1 85 ? -29.208 -10.507 43.193 1.00 96.81 85 SER A C 1
ATOM 668 O O . SER A 1 85 ? -29.202 -9.866 44.249 1.00 96.81 85 SER A O 1
ATOM 670 N N . ALA A 1 86 ? -28.282 -11.432 42.948 1.00 97.06 86 ALA A N 1
ATOM 671 C CA . ALA A 1 86 ? -27.224 -11.767 43.888 1.00 97.06 86 ALA A CA 1
ATOM 672 C C . ALA A 1 86 ? -26.038 -10.794 43.772 1.00 97.06 86 ALA A C 1
ATOM 674 O O . ALA A 1 86 ? -25.560 -10.478 42.677 1.00 97.06 86 ALA A O 1
ATOM 675 N N . LYS A 1 87 ? -25.488 -10.368 44.915 1.00 96.50 87 LYS A N 1
ATOM 676 C CA . LYS A 1 87 ? -24.251 -9.573 44.955 1.00 96.50 87 LYS A CA 1
ATOM 677 C C . LYS A 1 87 ? -23.073 -10.412 44.445 1.00 96.50 87 LYS A C 1
ATOM 679 O O . LYS A 1 87 ? -22.875 -11.555 44.854 1.00 96.50 87 LYS A O 1
ATOM 684 N N . MET A 1 88 ? -22.269 -9.854 43.545 1.00 95.75 88 MET A N 1
ATOM 685 C CA . MET A 1 88 ? -21.046 -10.502 43.076 1.00 95.75 88 MET A CA 1
ATOM 686 C C . MET A 1 88 ? -19.979 -10.503 44.172 1.00 95.75 88 MET A C 1
ATOM 688 O O . MET A 1 88 ? -19.818 -9.532 44.916 1.00 95.75 88 MET A O 1
ATOM 692 N N . ARG A 1 89 ? -19.166 -11.564 44.206 1.00 94.56 89 ARG A N 1
ATOM 693 C CA . ARG A 1 89 ? -17.962 -11.606 45.042 1.00 94.56 89 ARG A CA 1
ATOM 694 C C . ARG A 1 89 ? -17.008 -10.457 44.655 1.00 94.56 89 ARG A C 1
ATOM 696 O O . ARG A 1 89 ? -16.886 -10.142 43.463 1.00 94.56 89 ARG A O 1
ATOM 703 N N . PRO A 1 90 ? -16.314 -9.823 45.621 1.00 92.25 90 PRO A N 1
ATOM 704 C CA . PRO A 1 90 ? -15.210 -8.906 45.342 1.00 92.25 90 PRO A CA 1
ATOM 705 C C . PRO A 1 90 ? -14.216 -9.505 44.340 1.00 92.25 90 PRO A C 1
ATOM 707 O O . PRO A 1 90 ? -13.944 -10.705 44.385 1.00 92.25 90 PRO A O 1
ATOM 710 N N . LEU A 1 91 ? -13.692 -8.684 43.425 1.00 91.69 91 LEU A N 1
ATOM 711 C CA . LEU A 1 91 ? -12.649 -9.138 42.504 1.00 91.69 91 LEU A CA 1
ATOM 712 C C . LEU A 1 91 ? -11.395 -9.486 43.306 1.00 91.69 91 LEU A C 1
ATOM 714 O O . LEU A 1 91 ? -10.965 -8.703 44.161 1.00 91.69 91 LEU A O 1
ATOM 718 N N . SER A 1 92 ? -10.781 -10.627 42.997 1.00 95.12 92 SER A N 1
ATOM 719 C CA . SER A 1 92 ? -9.476 -10.966 43.565 1.00 95.12 92 SER A CA 1
ATOM 720 C C . SER A 1 92 ? -8.423 -9.928 43.148 1.00 95.12 92 SER A C 1
ATOM 722 O O . SER A 1 92 ? -8.597 -9.197 42.169 1.00 95.12 92 SER A O 1
ATOM 724 N N . ALA A 1 93 ? -7.317 -9.827 43.891 1.00 96.25 93 ALA A N 1
ATOM 725 C CA . ALA A 1 93 ? -6.222 -8.919 43.533 1.00 96.25 93 ALA A CA 1
ATOM 726 C C . ALA A 1 93 ? -5.680 -9.213 42.119 1.00 96.25 93 ALA A C 1
ATOM 728 O O . ALA A 1 93 ? -5.485 -8.292 41.328 1.00 96.25 93 ALA A O 1
ATOM 729 N N . LEU A 1 94 ? -5.548 -10.498 41.767 1.00 96.75 94 LEU A N 1
ATOM 730 C CA . LEU A 1 94 ? -5.148 -10.936 40.430 1.00 96.75 94 LEU A CA 1
ATOM 731 C C . LEU A 1 94 ? -6.139 -10.475 39.350 1.00 96.75 94 LEU A C 1
ATOM 733 O O . LEU A 1 94 ? -5.720 -9.931 38.333 1.00 96.75 94 LEU A O 1
ATOM 737 N N . GLN A 1 95 ? -7.447 -10.629 39.582 1.00 95.25 95 GLN A N 1
ATOM 738 C CA . GLN A 1 95 ? -8.479 -10.175 38.642 1.00 95.25 95 GLN A CA 1
ATOM 739 C C . GLN A 1 95 ? -8.463 -8.655 38.462 1.00 95.25 95 GLN A C 1
ATOM 741 O O . GLN A 1 95 ? -8.599 -8.174 37.340 1.00 95.25 95 GLN A O 1
ATOM 746 N N . ARG A 1 96 ? -8.263 -7.891 39.545 1.00 94.94 96 ARG A N 1
ATOM 747 C CA . ARG A 1 96 ? -8.111 -6.429 39.473 1.00 94.94 96 ARG A CA 1
ATOM 748 C C . ARG A 1 96 ? -6.898 -6.040 38.632 1.00 94.94 96 ARG A C 1
ATOM 750 O O . ARG A 1 96 ? -7.039 -5.204 37.745 1.00 94.94 96 ARG A O 1
ATOM 757 N N . ARG A 1 97 ? -5.753 -6.700 38.841 1.00 96.31 97 ARG A N 1
ATOM 758 C CA . ARG A 1 97 ? -4.533 -6.483 38.049 1.00 96.31 97 ARG A CA 1
ATOM 759 C C . ARG A 1 97 ? -4.743 -6.816 36.570 1.00 96.31 97 ARG A C 1
ATOM 761 O O . ARG A 1 97 ? -4.391 -6.009 35.722 1.00 96.31 97 ARG A O 1
ATOM 768 N N . GLN A 1 98 ? -5.361 -7.955 36.253 1.00 96.00 98 GLN A N 1
ATOM 769 C CA . GLN A 1 98 ? -5.668 -8.338 34.867 1.00 96.00 98 GLN A CA 1
ATOM 770 C C . GLN A 1 98 ? -6.647 -7.362 34.200 1.00 96.00 98 GLN A C 1
ATOM 772 O O . GLN A 1 98 ? -6.472 -6.996 33.041 1.00 96.00 98 GLN A O 1
ATOM 777 N N . MET A 1 99 ? -7.674 -6.918 34.927 1.00 94.19 99 MET A N 1
ATOM 778 C CA . MET A 1 99 ? -8.642 -5.941 34.430 1.00 94.19 99 MET A CA 1
ATOM 779 C C . MET A 1 99 ? -7.989 -4.583 34.178 1.00 94.19 99 MET A C 1
ATOM 781 O O . MET A 1 99 ? -8.275 -3.963 33.158 1.00 94.19 99 MET A O 1
ATOM 785 N N . GLN A 1 100 ? -7.102 -4.141 35.073 1.00 95.81 100 GLN A N 1
ATOM 786 C CA . GLN A 1 100 ? -6.309 -2.931 34.887 1.00 95.81 100 GLN A CA 1
ATOM 787 C C . GLN A 1 100 ? -5.385 -3.069 33.675 1.00 95.81 100 GLN A C 1
ATOM 789 O O . GLN A 1 100 ? -5.436 -2.220 32.801 1.00 95.81 100 GLN A O 1
ATOM 794 N N . GLN A 1 101 ? -4.646 -4.174 33.551 1.00 95.69 101 GLN A N 1
ATOM 795 C CA . GLN A 1 101 ? -3.767 -4.431 32.408 1.00 95.69 101 GLN A CA 1
ATOM 796 C C . GLN A 1 101 ? -4.521 -4.388 31.072 1.00 95.69 101 GLN A C 1
ATOM 798 O O . GLN A 1 101 ? -4.065 -3.744 30.138 1.00 95.69 101 GLN A O 1
ATOM 803 N N . ARG A 1 102 ? -5.709 -5.003 30.985 1.00 96.19 102 ARG A N 1
ATOM 804 C CA . ARG A 1 102 ? -6.560 -4.953 29.779 1.00 96.19 102 ARG A CA 1
ATOM 805 C C . ARG A 1 102 ? -7.108 -3.560 29.469 1.00 96.19 102 ARG A C 1
ATOM 807 O O . ARG A 1 102 ? -7.608 -3.334 28.377 1.00 96.19 102 ARG A O 1
ATOM 814 N N . ARG A 1 103 ? -7.109 -2.659 30.446 1.00 96.25 103 ARG A N 1
ATOM 815 C CA . ARG A 1 103 ? -7.572 -1.272 30.328 1.00 96.25 103 ARG A CA 1
ATOM 816 C C . ARG A 1 103 ? -6.430 -0.295 30.093 1.00 96.25 103 ARG A C 1
ATOM 818 O O . ARG A 1 103 ? -6.695 0.857 29.771 1.00 96.25 103 ARG A O 1
ATOM 825 N N . THR A 1 104 ? -5.193 -0.728 30.286 1.00 96.81 104 THR A N 1
ATOM 826 C CA . THR A 1 104 ? -4.002 0.083 30.086 1.00 96.81 104 THR A CA 1
ATOM 827 C C . THR A 1 104 ? -3.605 0.040 28.617 1.00 96.81 104 THR A C 1
ATOM 829 O O . THR A 1 104 ? -3.420 -1.034 28.054 1.00 96.81 104 THR A O 1
ATOM 832 N N . CYS A 1 105 ? -3.459 1.207 27.995 1.00 97.25 105 CYS A N 1
ATOM 833 C CA . CYS A 1 105 ? -2.864 1.313 26.666 1.00 97.25 105 CYS A CA 1
ATOM 834 C C . CYS A 1 105 ? -1.404 0.849 26.708 1.00 97.25 105 CYS A C 1
ATOM 836 O O . CYS A 1 105 ? -0.637 1.358 27.527 1.00 97.25 105 CYS A O 1
ATOM 838 N N . THR A 1 106 ? -1.002 -0.056 25.813 1.00 96.31 106 THR A N 1
ATOM 839 C CA . THR A 1 106 ? 0.385 -0.550 25.770 1.00 96.31 106 THR A CA 1
ATOM 840 C C . THR A 1 106 ? 1.391 0.528 25.378 1.00 96.31 106 THR A C 1
ATOM 842 O O . THR A 1 106 ? 2.540 0.458 25.798 1.00 96.31 106 THR A O 1
ATOM 845 N N . ASP A 1 107 ? 0.956 1.537 24.620 1.00 96.31 107 ASP A N 1
ATOM 846 C CA . ASP A 1 107 ? 1.851 2.556 24.065 1.00 96.31 107 ASP A CA 1
ATOM 847 C C . ASP A 1 107 ? 2.046 3.750 25.005 1.00 96.31 107 ASP A C 1
ATOM 849 O O . ASP A 1 107 ? 3.161 4.234 25.172 1.00 96.31 107 ASP A O 1
ATOM 853 N N . CYS A 1 108 ? 0.964 4.264 25.605 1.00 97.00 108 CYS A N 1
ATOM 854 C CA . CYS A 1 108 ? 1.026 5.452 26.467 1.00 97.00 108 CYS A CA 1
ATOM 855 C C . CYS A 1 108 ? 0.868 5.159 27.965 1.00 97.00 108 CYS A C 1
ATOM 857 O O . CYS A 1 108 ? 1.031 6.073 28.768 1.00 97.00 108 CYS A O 1
ATOM 859 N N . GLY A 1 109 ? 0.512 3.931 28.357 1.00 96.25 109 GLY A N 1
ATOM 860 C CA . GLY A 1 109 ? 0.323 3.548 29.762 1.00 96.25 109 GLY A CA 1
ATOM 861 C C . GLY A 1 109 ? -0.941 4.102 30.437 1.00 96.25 109 GLY A C 1
ATOM 862 O O . GLY A 1 109 ? -1.186 3.812 31.607 1.00 96.25 109 GLY A O 1
ATOM 863 N N . GLU A 1 110 ? -1.769 4.874 29.729 1.00 97.25 110 GLU A N 1
ATOM 864 C CA . GLU A 1 110 ? -3.013 5.440 30.265 1.00 97.25 110 GLU A CA 1
ATOM 865 C C . GLU A 1 110 ? -4.063 4.341 30.513 1.00 97.25 110 GLU A C 1
ATOM 867 O O . GLU A 1 110 ? -4.216 3.421 29.704 1.00 97.25 110 GLU A O 1
ATOM 872 N N . VAL A 1 111 ? -4.782 4.424 31.639 1.00 96.44 111 VAL A N 1
ATOM 873 C CA . VAL A 1 111 ? -5.798 3.441 32.057 1.00 96.44 111 VAL A CA 1
ATOM 874 C C . VAL A 1 111 ? -7.197 3.935 31.691 1.00 96.44 111 VAL A C 1
ATOM 876 O O . VAL A 1 111 ? -7.607 5.015 32.106 1.00 96.44 111 VAL A O 1
ATOM 879 N N . PHE A 1 112 ? -7.965 3.111 30.979 1.00 95.19 112 PHE A N 1
ATOM 880 C CA . PHE A 1 112 ? -9.295 3.453 30.470 1.00 95.19 112 PHE A CA 1
ATOM 881 C C . PHE A 1 112 ? -10.433 2.735 31.225 1.00 95.19 112 PHE A C 1
ATOM 883 O O . PHE A 1 112 ? -10.238 1.669 31.812 1.00 95.19 112 PHE A O 1
ATOM 890 N N . PRO A 1 113 ? -11.672 3.267 31.212 1.00 93.06 113 PRO A N 1
ATOM 891 C CA . PRO A 1 113 ? -12.819 2.604 31.848 1.00 93.06 113 PRO A CA 1
ATOM 892 C C . PRO A 1 113 ? -13.253 1.318 31.120 1.00 93.06 113 PRO A C 1
ATOM 894 O O . PRO A 1 113 ? -13.889 0.438 31.711 1.00 93.06 113 PRO A O 1
ATOM 897 N N . VAL A 1 114 ? -12.892 1.183 29.846 1.00 92.81 114 VAL A N 1
ATOM 898 C CA . VAL A 1 114 ? -13.190 0.032 28.987 1.00 92.81 114 VAL A CA 1
ATOM 899 C C . VAL A 1 114 ? -11.895 -0.670 28.573 1.00 92.81 114 VAL A C 1
ATOM 901 O O . VAL A 1 114 ? -10.849 -0.020 28.545 1.00 92.81 114 VAL A O 1
ATOM 904 N N . PRO A 1 115 ? -11.928 -1.983 28.283 1.00 94.38 115 PRO A N 1
ATOM 905 C CA . PRO A 1 115 ? -10.765 -2.679 27.747 1.00 94.38 115 PRO A CA 1
ATOM 906 C C . PRO A 1 115 ? -10.253 -2.025 26.459 1.00 94.38 115 PRO A C 1
ATOM 908 O O . PRO A 1 115 ? -11.045 -1.649 25.593 1.00 94.38 115 PRO A O 1
ATOM 911 N N . VAL A 1 116 ? -8.933 -1.922 26.341 1.00 95.00 116 VAL A N 1
ATOM 912 C CA . VAL A 1 116 ? -8.227 -1.418 25.167 1.00 95.00 116 VAL A CA 1
ATOM 913 C C . VAL A 1 116 ? -7.623 -2.611 24.432 1.00 95.00 116 VAL A C 1
ATOM 915 O O . VAL A 1 116 ? -6.914 -3.423 25.022 1.00 95.00 116 VAL A O 1
ATOM 918 N N . TRP A 1 117 ? -7.921 -2.728 23.140 1.00 91.19 117 TRP A N 1
ATOM 919 C CA . TRP A 1 117 ? -7.314 -3.731 22.268 1.00 91.19 117 TRP A CA 1
ATOM 920 C C . TRP A 1 117 ? -5.984 -3.180 21.747 1.00 91.19 117 TRP A C 1
ATOM 922 O O . TRP A 1 117 ? -5.978 -2.380 20.809 1.00 91.19 117 TRP A O 1
ATOM 932 N N . GLU A 1 118 ? -4.894 -3.578 22.413 1.00 89.56 118 GLU A N 1
ATOM 933 C CA . GLU A 1 118 ? -3.504 -3.144 22.188 1.00 89.56 118 GLU A CA 1
ATOM 934 C C . GLU A 1 118 ? -3.289 -1.654 22.511 1.00 89.56 118 GLU A C 1
ATOM 936 O O . GLU A 1 118 ? -2.852 -1.298 23.606 1.00 89.56 118 GLU A O 1
ATOM 941 N N . MET A 1 119 ? -3.698 -0.768 21.606 1.00 94.31 119 MET A N 1
ATOM 942 C CA . MET A 1 119 ? -3.462 0.675 21.680 1.00 94.31 119 MET A CA 1
ATOM 943 C C . MET A 1 119 ? -4.758 1.475 21.831 1.00 94.31 119 MET A C 1
ATOM 945 O O . MET A 1 119 ? -5.800 1.139 21.256 1.00 94.31 119 MET A O 1
ATOM 949 N N . CYS A 1 120 ? -4.696 2.574 22.589 1.00 96.62 120 CYS A N 1
ATOM 950 C CA . CYS A 1 120 ? -5.825 3.490 22.728 1.00 96.62 120 CYS A CA 1
ATOM 951 C C . CYS A 1 120 ? -6.100 4.224 21.408 1.00 96.62 120 CYS A C 1
ATOM 953 O O . CYS A 1 120 ? -5.217 4.355 20.559 1.00 96.62 120 CYS A O 1
ATOM 955 N N . GLY A 1 121 ? -7.319 4.754 21.251 1.00 94.19 121 GLY A N 1
ATOM 956 C CA . GLY A 1 121 ? -7.720 5.472 20.034 1.00 94.19 121 GLY A CA 1
ATOM 957 C C . GLY A 1 121 ? -6.762 6.610 19.664 1.00 94.19 121 GLY A C 1
ATOM 958 O O . GLY A 1 121 ? -6.359 6.718 18.515 1.00 94.19 121 GLY A O 1
ATOM 959 N N . ARG A 1 122 ? -6.279 7.379 20.650 1.00 96.38 122 ARG A N 1
ATOM 960 C CA . ARG A 1 122 ? -5.314 8.470 20.415 1.00 96.38 122 ARG A CA 1
ATOM 961 C C . ARG A 1 122 ? -3.969 7.975 19.867 1.00 96.38 122 ARG A C 1
ATOM 963 O O . ARG A 1 122 ? -3.425 8.593 18.953 1.00 96.38 122 ARG A O 1
ATOM 970 N N . CYS A 1 123 ? -3.423 6.887 20.416 1.00 97.19 123 CYS A N 1
ATOM 971 C CA . CYS A 1 123 ? -2.179 6.289 19.919 1.00 97.19 123 CYS A CA 1
ATOM 972 C C . CYS A 1 123 ? -2.377 5.686 18.526 1.00 97.19 123 CYS A C 1
ATOM 974 O O . CYS A 1 123 ? -1.557 5.919 17.640 1.00 97.19 123 CYS A O 1
ATOM 976 N N . ARG A 1 124 ? -3.515 5.021 18.298 1.00 96.50 124 ARG A N 1
ATOM 977 C CA . ARG A 1 124 ? -3.894 4.492 16.985 1.00 96.50 124 ARG A CA 1
ATOM 978 C C . ARG A 1 124 ? -4.003 5.586 15.927 1.00 96.50 124 ARG A C 1
ATOM 980 O O . ARG A 1 124 ? -3.477 5.422 14.829 1.00 96.50 124 ARG A O 1
ATOM 987 N N . ASP A 1 125 ? -4.628 6.711 16.253 1.00 96.31 125 ASP A N 1
ATOM 988 C CA . ASP A 1 125 ? -4.752 7.852 15.345 1.00 96.31 125 ASP A CA 1
ATOM 989 C C . ASP A 1 125 ? -3.384 8.465 15.038 1.00 96.31 125 ASP A C 1
ATOM 991 O O . ASP A 1 125 ? -3.090 8.790 13.887 1.00 96.31 125 ASP A O 1
ATOM 995 N N . ARG A 1 126 ? -2.516 8.588 16.051 1.00 97.31 126 ARG A N 1
ATOM 996 C CA . ARG A 1 126 ? -1.138 9.069 15.880 1.00 97.31 126 ARG A CA 1
ATOM 997 C C . ARG A 1 126 ? -0.341 8.157 14.949 1.00 97.31 126 ARG A C 1
ATOM 999 O O . ARG A 1 126 ? 0.291 8.653 14.020 1.00 97.31 126 ARG A O 1
ATOM 1006 N N . GLU A 1 127 ? -0.401 6.847 15.160 1.00 96.69 127 GLU A N 1
ATOM 1007 C CA . GLU A 1 127 ? 0.273 5.862 14.311 1.00 96.69 127 GLU A CA 1
ATOM 1008 C C . GLU A 1 127 ? -0.311 5.848 12.891 1.00 96.69 127 GLU A C 1
ATOM 1010 O O . GLU A 1 127 ? 0.422 5.800 11.906 1.00 96.69 127 GLU A O 1
ATOM 1015 N N . THR A 1 128 ? -1.629 5.996 12.755 1.00 96.25 128 THR A N 1
ATOM 1016 C CA . THR A 1 128 ? -2.294 6.111 11.450 1.00 96.25 128 THR A CA 1
ATOM 1017 C C . THR A 1 128 ? -1.815 7.348 10.692 1.00 96.25 128 THR A C 1
ATOM 1019 O O . THR A 1 128 ? -1.485 7.248 9.509 1.00 96.25 128 THR A O 1
ATOM 1022 N N . ARG A 1 129 ? -1.706 8.502 11.367 1.00 96.81 129 ARG A N 1
ATOM 1023 C CA . ARG A 1 129 ? -1.140 9.730 10.785 1.00 96.81 129 ARG A CA 1
ATOM 1024 C C . ARG A 1 129 ? 0.324 9.545 10.408 1.00 96.81 129 ARG A C 1
ATOM 1026 O O . ARG A 1 129 ? 0.693 9.919 9.303 1.00 96.81 129 ARG A O 1
ATOM 1033 N N . ARG A 1 130 ? 1.132 8.909 11.263 1.00 96.56 130 ARG A N 1
ATOM 1034 C CA . ARG A 1 130 ? 2.540 8.592 10.976 1.00 96.56 130 ARG A CA 1
ATOM 1035 C C . ARG A 1 130 ? 2.682 7.714 9.731 1.00 96.56 130 ARG A C 1
ATOM 1037 O O . ARG A 1 130 ? 3.504 8.007 8.871 1.00 96.56 130 ARG A O 1
ATOM 1044 N N . ARG A 1 131 ? 1.858 6.671 9.592 1.00 96.44 131 ARG A N 1
ATOM 1045 C CA . ARG A 1 131 ? 1.841 5.804 8.400 1.00 96.44 131 ARG A CA 1
ATOM 1046 C C . ARG A 1 131 ? 1.329 6.525 7.160 1.00 96.44 131 ARG A C 1
ATOM 1048 O O . ARG A 1 131 ? 1.815 6.273 6.063 1.00 96.44 131 ARG A O 1
ATOM 1055 N N . ALA A 1 132 ? 0.321 7.382 7.296 1.00 94.06 132 ALA A N 1
ATOM 1056 C CA . ALA A 1 132 ? -0.174 8.196 6.190 1.00 94.06 132 ALA A CA 1
ATOM 1057 C C . ALA A 1 132 ? 0.892 9.188 5.710 1.00 94.06 132 ALA A C 1
ATOM 1059 O O . ALA A 1 132 ? 1.103 9.307 4.509 1.00 94.06 132 ALA A O 1
ATOM 1060 N N . ASP A 1 133 ? 1.591 9.835 6.637 1.00 94.50 133 ASP A N 1
ATOM 1061 C CA . ASP A 1 133 ? 2.699 10.740 6.353 1.00 94.50 133 ASP A CA 1
ATOM 1062 C C . ASP A 1 133 ? 3.873 10.012 5.684 1.00 94.50 133 ASP A C 1
ATOM 1064 O O . ASP A 1 133 ? 4.312 10.418 4.612 1.00 94.50 133 ASP A O 1
ATOM 1068 N N . LEU A 1 134 ? 4.307 8.870 6.230 1.00 95.00 134 LEU A N 1
ATOM 1069 C CA . LEU A 1 134 ? 5.342 8.045 5.604 1.00 95.00 134 LEU A CA 1
ATOM 1070 C C . LEU A 1 134 ? 4.948 7.643 4.178 1.00 95.00 134 LEU A C 1
ATOM 1072 O O . LEU A 1 134 ? 5.745 7.797 3.259 1.00 95.00 134 LEU A O 1
ATOM 1076 N N . ARG A 1 135 ? 3.704 7.193 3.967 1.00 89.62 135 ARG A N 1
ATOM 1077 C CA . ARG A 1 135 ? 3.197 6.857 2.626 1.00 89.62 135 ARG A CA 1
ATOM 1078 C C . ARG A 1 135 ? 3.198 8.058 1.686 1.00 89.62 135 ARG A C 1
ATOM 1080 O O . ARG A 1 135 ? 3.593 7.904 0.540 1.00 89.62 135 ARG A O 1
ATOM 1087 N N . ARG A 1 136 ? 2.801 9.244 2.157 1.00 89.38 136 ARG A N 1
ATOM 1088 C CA . ARG A 1 136 ? 2.848 10.483 1.359 1.00 89.38 136 ARG A CA 1
ATOM 1089 C C . ARG A 1 136 ? 4.270 10.863 0.969 1.00 89.38 136 ARG A C 1
ATOM 1091 O O . ARG A 1 136 ? 4.460 11.430 -0.095 1.00 89.38 136 ARG A O 1
ATOM 1098 N N . ARG A 1 137 ? 5.254 10.564 1.814 1.00 91.31 137 ARG A N 1
ATOM 1099 C CA . ARG A 1 137 ? 6.671 10.858 1.578 1.00 91.31 137 ARG A CA 1
ATOM 1100 C C . ARG A 1 137 ? 7.415 9.753 0.836 1.00 91.31 137 ARG A C 1
ATOM 1102 O O . ARG A 1 137 ? 8.586 9.930 0.549 1.00 91.31 137 ARG A O 1
ATOM 1109 N N . THR A 1 138 ? 6.788 8.621 0.534 1.00 89.69 138 THR A N 1
ATOM 1110 C CA . THR A 1 138 ? 7.464 7.489 -0.114 1.00 89.69 138 THR A CA 1
ATOM 1111 C C . THR A 1 138 ? 7.060 7.416 -1.581 1.00 89.69 138 THR A C 1
ATOM 1113 O O . THR A 1 138 ? 5.873 7.310 -1.885 1.00 89.69 138 THR A O 1
ATOM 1116 N N . CYS A 1 139 ? 8.028 7.446 -2.501 1.00 88.62 139 CYS A N 1
ATOM 1117 C CA . CYS A 1 139 ? 7.747 7.157 -3.907 1.00 88.62 139 CYS A CA 1
ATOM 1118 C C . CYS A 1 139 ? 7.261 5.710 -4.044 1.00 88.62 139 CYS A C 1
ATOM 1120 O O . CYS A 1 139 ? 7.922 4.783 -3.575 1.00 88.62 139 CYS A O 1
ATOM 1122 N N . GLN A 1 140 ? 6.118 5.522 -4.702 1.00 87.81 140 GLN A N 1
ATOM 1123 C CA . GLN A 1 140 ? 5.483 4.210 -4.829 1.00 87.81 140 GLN A CA 1
ATOM 1124 C C . GLN A 1 140 ? 6.272 3.236 -5.717 1.00 87.81 140 GLN A C 1
ATOM 1126 O O . GLN A 1 140 ? 6.118 2.030 -5.561 1.00 87.81 140 GLN A O 1
ATOM 1131 N N . ASP A 1 141 ? 7.144 3.735 -6.596 1.00 86.62 141 ASP A N 1
ATOM 1132 C CA . ASP A 1 141 ? 7.878 2.904 -7.557 1.00 86.62 141 ASP A CA 1
ATOM 1133 C C . ASP A 1 141 ? 9.247 2.475 -7.053 1.00 86.62 141 ASP A C 1
ATOM 1135 O O . ASP A 1 141 ? 9.614 1.306 -7.140 1.00 86.62 141 ASP A O 1
ATOM 1139 N N . CYS A 1 142 ? 10.034 3.424 -6.539 1.00 88.62 142 CYS A N 1
ATOM 1140 C CA . CYS A 1 142 ? 11.391 3.139 -6.080 1.00 88.62 142 CYS A CA 1
ATOM 1141 C C . CYS A 1 142 ? 11.508 2.984 -4.563 1.00 88.62 142 CYS A C 1
ATOM 1143 O O . CYS A 1 142 ? 12.577 2.593 -4.098 1.00 88.62 142 CYS A O 1
ATOM 1145 N N . GLY A 1 143 ? 10.456 3.296 -3.796 1.00 90.31 143 GLY A N 1
ATOM 1146 C CA . GLY A 1 143 ? 10.451 3.200 -2.334 1.00 90.31 143 GLY A CA 1
ATOM 1147 C C . GLY A 1 143 ? 11.276 4.275 -1.618 1.00 90.31 143 GLY A C 1
ATOM 1148 O O . GLY A 1 143 ? 11.417 4.220 -0.399 1.00 90.31 143 GLY A O 1
ATOM 1149 N N . THR A 1 144 ? 11.830 5.253 -2.340 1.00 90.75 144 THR A N 1
ATOM 1150 C CA . THR A 1 144 ? 12.608 6.342 -1.735 1.00 90.75 144 THR A CA 1
ATOM 1151 C C . THR A 1 144 ? 11.711 7.197 -0.843 1.00 90.75 144 THR A C 1
ATOM 1153 O O . THR A 1 144 ? 10.648 7.640 -1.280 1.00 90.75 144 THR A O 1
ATOM 1156 N N . VAL A 1 145 ? 12.153 7.435 0.395 1.00 92.62 145 VAL A N 1
ATOM 1157 C CA . VAL A 1 145 ? 11.463 8.282 1.377 1.00 92.62 145 VAL A CA 1
ATOM 1158 C C . VAL A 1 145 ? 12.046 9.694 1.337 1.00 92.62 145 VAL A C 1
ATOM 1160 O O . VAL A 1 145 ? 13.246 9.881 1.528 1.00 92.62 145 VAL A O 1
ATOM 1163 N N . PHE A 1 146 ? 11.192 10.686 1.117 1.00 87.75 146 PHE A N 1
ATOM 1164 C CA . PHE A 1 146 ? 11.533 12.100 1.013 1.00 87.75 146 PHE A CA 1
ATOM 1165 C C . PHE A 1 146 ? 11.269 12.844 2.335 1.00 87.75 146 PHE A C 1
ATOM 1167 O O . PHE A 1 146 ? 10.569 12.36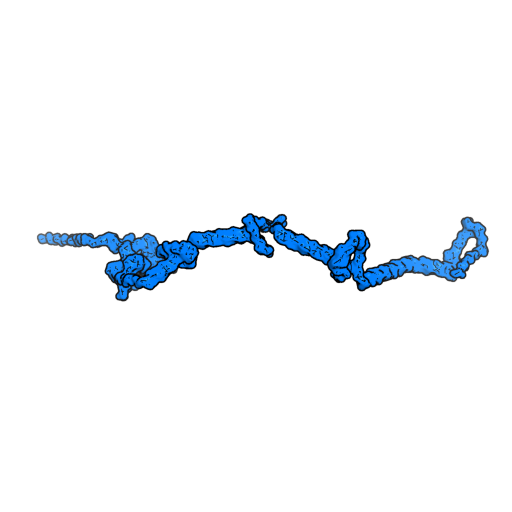0 3.231 1.00 87.75 146 PHE A O 1
ATOM 1174 N N 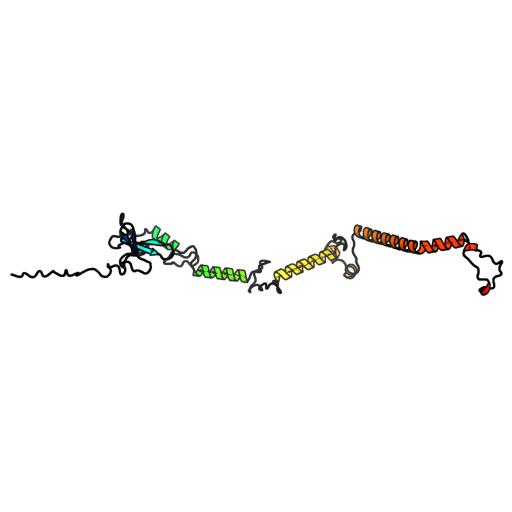. GLN A 1 147 ? 11.858 14.033 2.493 1.00 89.69 147 GLN A N 1
ATOM 1175 C CA . GLN A 1 147 ? 11.573 14.899 3.648 1.00 89.69 147 GLN A CA 1
ATOM 1176 C C . GLN A 1 147 ? 10.202 15.578 3.515 1.00 89.69 147 GLN A C 1
ATOM 1178 O O . GLN A 1 147 ? 9.464 15.679 4.493 1.00 89.69 147 GLN A O 1
ATOM 1183 N N . THR A 1 148 ? 9.845 15.984 2.300 1.00 87.12 148 THR A N 1
ATOM 1184 C CA . THR A 1 148 ? 8.538 16.524 1.911 1.00 87.12 148 THR A CA 1
ATOM 1185 C C . THR A 1 148 ? 7.671 15.430 1.275 1.00 87.12 148 THR A C 1
ATOM 1187 O O . THR A 1 148 ? 8.191 14.357 0.951 1.00 87.12 148 THR A O 1
ATOM 1190 N N . PRO A 1 149 ? 6.345 15.636 1.120 1.00 83.50 149 PRO A N 1
ATOM 1191 C CA . PRO A 1 149 ? 5.514 14.726 0.338 1.00 83.50 149 PRO A CA 1
ATOM 1192 C C . PRO A 1 149 ? 6.155 14.451 -1.024 1.00 83.50 149 PRO A C 1
ATOM 1194 O O . PRO A 1 149 ? 6.604 15.382 -1.692 1.00 83.50 149 PRO A O 1
ATOM 1197 N N . ALA A 1 150 ? 6.218 13.175 -1.407 1.00 76.06 150 ALA A N 1
ATOM 1198 C CA . ALA A 1 150 ? 6.692 12.789 -2.722 1.00 76.06 150 ALA A CA 1
ATOM 1199 C C . ALA A 1 150 ? 5.801 13.477 -3.770 1.00 76.06 150 ALA A C 1
ATOM 1201 O O . ALA A 1 150 ? 4.587 13.575 -3.539 1.00 76.06 150 ALA A O 1
ATOM 1202 N N . PRO A 1 151 ? 6.372 13.959 -4.890 1.00 72.19 151 PRO A N 1
ATOM 1203 C CA . PRO A 1 151 ? 5.576 14.537 -5.962 1.00 72.19 151 PRO A CA 1
ATOM 1204 C C . PRO A 1 151 ? 4.473 13.543 -6.322 1.00 72.19 151 PRO A C 1
ATOM 1206 O O . PRO A 1 151 ? 4.724 12.347 -6.512 1.00 72.19 151 PRO A O 1
ATOM 1209 N N . ALA A 1 152 ? 3.226 14.015 -6.285 1.00 64.06 152 ALA A N 1
ATOM 1210 C CA . ALA A 1 152 ? 2.101 13.173 -6.632 1.00 64.06 152 ALA A CA 1
ATOM 1211 C C . ALA A 1 152 ? 2.282 12.783 -8.096 1.00 64.06 152 ALA A C 1
ATOM 1213 O O . ALA A 1 152 ? 2.354 13.659 -8.952 1.00 64.06 152 ALA A O 1
ATOM 1214 N N . ARG A 1 153 ? 2.332 11.480 -8.383 1.00 57.84 153 ARG A N 1
ATOM 1215 C CA . ARG A 1 153 ? 2.169 11.000 -9.751 1.00 57.84 153 ARG A CA 1
ATOM 1216 C C . ARG A 1 153 ? 0.754 11.352 -10.204 1.00 57.84 153 ARG A C 1
ATOM 1218 O O . ARG A 1 153 ? -0.170 10.556 -10.053 1.00 57.84 153 ARG A O 1
ATOM 1225 N N . SER A 1 154 ? 0.563 12.555 -10.735 1.00 49.72 154 SER A N 1
ATOM 1226 C CA . SER A 1 154 ? -0.404 12.717 -11.808 1.00 49.72 154 SER A CA 1
ATOM 1227 C C . SER A 1 154 ? 0.097 11.840 -12.956 1.00 49.72 154 SER A C 1
ATOM 1229 O O . SER A 1 154 ? 1.300 11.677 -13.148 1.00 49.72 154 SER A O 1
ATOM 1231 N N . TYR A 1 155 ? -0.812 11.210 -13.686 1.00 45.78 155 TYR A N 1
ATOM 1232 C CA . TYR A 1 155 ? -0.529 10.282 -14.789 1.00 45.78 155 TYR A CA 1
ATOM 1233 C C . TYR A 1 155 ? 0.246 10.909 -15.983 1.00 45.78 155 TYR A C 1
ATOM 1235 O O . TYR A 1 155 ? 0.240 10.336 -17.067 1.00 45.78 155 TYR A O 1
ATOM 1243 N N . GLY A 1 156 ? 0.886 12.070 -15.807 1.00 51.62 156 GLY A N 1
ATOM 1244 C CA . GLY A 1 156 ? 1.504 12.877 -16.856 1.00 51.62 156 GLY A CA 1
ATOM 1245 C C . GLY A 1 156 ? 2.969 13.212 -16.600 1.00 51.62 156 GLY A C 1
ATOM 1246 O O . GLY A 1 156 ? 3.807 12.751 -17.362 1.00 51.62 156 GLY A O 1
ATOM 1247 N N . ASP A 1 157 ? 3.309 13.983 -15.558 1.00 55.91 157 ASP A N 1
ATOM 1248 C CA . ASP A 1 157 ? 4.428 14.917 -15.787 1.00 55.91 157 ASP A CA 1
ATOM 1249 C C . ASP A 1 157 ? 5.631 14.875 -14.837 1.00 55.91 157 ASP A C 1
ATOM 1251 O O . ASP A 1 157 ? 6.671 15.402 -15.214 1.00 55.91 157 ASP A O 1
ATOM 1255 N N . GLU A 1 158 ? 5.601 14.221 -13.668 1.00 68.44 158 GLU A N 1
ATOM 1256 C CA . GLU A 1 158 ? 6.783 14.247 -12.781 1.00 68.44 158 GLU A CA 1
ATOM 1257 C C . GLU A 1 158 ? 7.067 12.893 -12.114 1.00 68.44 158 GLU A C 1
ATOM 1259 O O . GLU A 1 158 ? 6.385 12.439 -11.189 1.00 68.44 158 GLU A O 1
ATOM 1264 N N . MET A 1 159 ? 8.122 12.223 -12.588 1.00 78.56 159 MET A N 1
ATOM 1265 C CA . MET A 1 159 ? 8.756 11.134 -11.845 1.00 78.56 159 MET A CA 1
ATOM 1266 C C . MET A 1 159 ? 9.514 11.713 -10.650 1.00 78.56 159 MET A C 1
ATOM 1268 O O . MET A 1 159 ? 10.007 12.835 -10.694 1.00 78.56 159 MET A O 1
ATOM 1272 N N . CYS A 1 160 ? 9.662 10.944 -9.570 1.00 85.94 160 CYS A N 1
ATOM 1273 C CA . CYS A 1 160 ? 10.519 11.404 -8.482 1.00 85.94 160 CYS A CA 1
ATOM 1274 C C . CYS A 1 160 ? 11.988 11.453 -8.945 1.00 85.94 160 CYS A C 1
ATOM 1276 O O . CYS A 1 160 ? 12.417 10.594 -9.720 1.00 85.94 160 CYS A O 1
ATOM 1278 N N . LEU A 1 161 ? 12.769 12.391 -8.396 1.00 83.12 161 LEU A N 1
ATOM 1279 C CA . LEU A 1 161 ? 14.190 12.580 -8.732 1.00 83.12 161 LEU A CA 1
ATOM 1280 C C . LEU A 1 161 ? 15.006 11.278 -8.659 1.00 83.12 161 LEU A C 1
ATOM 1282 O O . LEU A 1 161 ? 15.872 11.033 -9.487 1.00 83.12 161 LEU A O 1
ATOM 1286 N N . ALA A 1 162 ? 14.699 10.391 -7.707 1.00 84.94 162 ALA A N 1
ATOM 1287 C CA . ALA A 1 162 ? 15.384 9.102 -7.585 1.00 84.94 162 ALA A CA 1
ATOM 1288 C C . ALA A 1 162 ? 15.043 8.117 -8.724 1.00 84.94 162 ALA A C 1
ATOM 1290 O O . ALA A 1 162 ? 15.890 7.324 -9.138 1.00 84.94 162 ALA A O 1
ATOM 1291 N N . CYS A 1 163 ? 13.804 8.134 -9.226 1.00 87.38 163 CYS A N 1
ATOM 1292 C CA . CYS A 1 163 ? 13.409 7.347 -10.396 1.00 87.38 163 CYS A CA 1
ATOM 1293 C C . CYS A 1 163 ? 14.015 7.925 -11.673 1.00 87.38 163 CYS A C 1
ATOM 1295 O O . CYS A 1 163 ? 14.502 7.162 -12.505 1.00 87.38 163 CYS A O 1
ATOM 1297 N N . GLU A 1 164 ? 14.005 9.248 -11.806 1.00 86.88 164 GLU A N 1
ATOM 1298 C CA . GLU A 1 164 ? 14.632 9.954 -12.919 1.00 86.88 164 GLU A CA 1
ATOM 1299 C C . GLU A 1 164 ? 16.128 9.649 -12.985 1.00 86.88 164 GLU A C 1
ATOM 1301 O O . GLU A 1 164 ? 16.588 9.108 -13.987 1.00 86.88 164 GLU A O 1
ATOM 1306 N N . GLU A 1 165 ? 16.859 9.815 -11.881 1.00 89.12 165 GLU A N 1
ATOM 1307 C CA . GLU A 1 165 ? 18.286 9.494 -11.809 1.00 89.12 165 GLU A CA 1
ATOM 1308 C C . GLU A 1 165 ? 18.558 8.015 -12.142 1.00 89.12 165 GLU A C 1
ATOM 1310 O O . GLU A 1 165 ? 19.535 7.685 -12.821 1.00 89.12 165 GLU A O 1
ATOM 1315 N N . ARG A 1 166 ? 17.683 7.095 -11.707 1.00 90.69 166 ARG A N 1
ATOM 1316 C CA . ARG A 1 166 ? 17.780 5.668 -12.054 1.00 90.69 166 ARG A CA 1
ATOM 1317 C C . ARG A 1 166 ? 17.597 5.440 -13.555 1.00 90.69 166 ARG A C 1
ATOM 1319 O O . ARG A 1 166 ? 18.357 4.663 -14.136 1.00 90.69 166 ARG A O 1
ATOM 1326 N N . ILE A 1 167 ? 16.616 6.091 -14.176 1.00 90.25 167 ILE A N 1
ATOM 1327 C CA . ILE A 1 167 ? 16.357 5.991 -15.617 1.00 90.25 167 ILE A CA 1
ATOM 1328 C C . ILE A 1 167 ? 17.503 6.613 -16.407 1.00 90.25 167 ILE A C 1
ATOM 1330 O O . ILE A 1 167 ? 17.998 5.985 -17.337 1.00 90.25 167 ILE A O 1
ATOM 1334 N N . GLU A 1 168 ? 17.982 7.791 -16.023 1.00 91.75 168 GLU A N 1
ATOM 1335 C CA . GLU A 1 168 ? 19.129 8.442 -16.652 1.00 91.75 168 GLU A CA 1
ATOM 1336 C C . GLU A 1 168 ? 20.405 7.615 -16.524 1.00 91.75 168 GLU A C 1
ATOM 1338 O O . GLU A 1 168 ? 21.164 7.488 -17.483 1.00 91.75 168 GLU A O 1
ATOM 1343 N N . ARG A 1 169 ? 20.651 7.007 -15.360 1.00 93.31 169 ARG A N 1
ATOM 1344 C CA . ARG A 1 169 ? 21.764 6.070 -15.170 1.00 93.31 169 ARG A CA 1
ATOM 1345 C C . ARG A 1 169 ? 21.619 4.860 -16.089 1.00 93.31 169 ARG A C 1
ATOM 1347 O O . ARG A 1 169 ? 22.587 4.491 -16.745 1.00 93.31 169 ARG A O 1
ATOM 1354 N N . GLY A 1 170 ? 20.417 4.290 -16.188 1.00 93.06 170 GLY A N 1
ATOM 1355 C CA . GLY A 1 170 ? 20.114 3.203 -17.120 1.00 93.06 170 GLY A CA 1
ATOM 1356 C C . GLY A 1 170 ? 20.341 3.600 -18.581 1.00 93.06 170 GLY A C 1
ATOM 1357 O O . GLY A 1 170 ? 20.979 2.856 -19.320 1.00 93.06 170 GLY A O 1
ATOM 1358 N N . ARG A 1 171 ? 19.906 4.801 -18.983 1.00 93.81 171 ARG A N 1
ATOM 1359 C CA . ARG A 1 171 ? 20.141 5.367 -20.321 1.00 93.81 171 ARG A CA 1
ATOM 1360 C C . ARG A 1 171 ? 21.628 5.558 -20.599 1.00 93.81 171 ARG A C 1
ATOM 1362 O O . ARG A 1 171 ? 22.096 5.110 -21.636 1.00 93.81 171 ARG A O 1
ATOM 1369 N N . ARG A 1 172 ? 22.386 6.145 -19.667 1.00 92.81 172 ARG A N 1
ATOM 1370 C CA . ARG A 1 172 ? 23.847 6.300 -19.788 1.00 92.81 172 ARG A CA 1
ATOM 1371 C C . ARG A 1 172 ? 24.555 4.954 -19.917 1.00 92.81 172 ARG A C 1
ATOM 1373 O O . ARG A 1 172 ? 25.438 4.813 -20.753 1.00 92.81 172 ARG A O 1
ATOM 1380 N N . MET A 1 173 ? 24.147 3.955 -19.133 1.00 90.56 173 MET A N 1
ATOM 1381 C CA . MET A 1 173 ? 24.688 2.598 -19.244 1.00 90.56 173 MET A CA 1
ATOM 1382 C C . MET A 1 173 ? 24.350 1.959 -20.594 1.00 90.56 173 MET A C 1
ATOM 1384 O O . MET A 1 173 ? 25.225 1.362 -21.212 1.00 90.56 173 MET A O 1
ATOM 1388 N N . ALA A 1 174 ? 23.112 2.101 -21.071 1.00 90.94 174 ALA A N 1
ATOM 1389 C CA . ALA A 1 174 ? 22.692 1.570 -22.364 1.00 90.94 174 ALA A CA 1
ATOM 1390 C C . ALA A 1 174 ? 23.443 2.234 -23.527 1.00 90.94 174 ALA A C 1
ATOM 1392 O O . ALA A 1 174 ? 23.961 1.527 -24.385 1.00 90.94 174 ALA A O 1
ATOM 1393 N N . LEU A 1 175 ? 23.568 3.565 -23.526 1.00 90.56 175 LEU A N 1
ATOM 1394 C CA . LEU A 1 175 ? 24.345 4.305 -24.525 1.00 90.56 175 LEU A CA 1
ATOM 1395 C C . LEU A 1 175 ? 25.811 3.878 -24.510 1.00 90.56 175 LEU A C 1
ATOM 1397 O O . LEU A 1 175 ? 26.338 3.489 -25.546 1.00 90.56 175 LEU A O 1
ATOM 1401 N N . SER A 1 176 ? 26.424 3.823 -23.324 1.00 88.12 176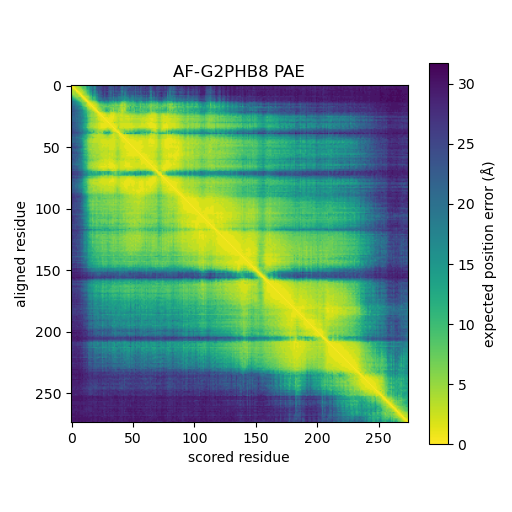 SER A N 1
ATOM 1402 C CA . SER A 1 176 ? 27.803 3.356 -23.174 1.00 88.12 176 SER A CA 1
ATOM 1403 C C . SER A 1 176 ? 27.995 1.932 -23.698 1.00 88.12 176 SER A C 1
ATOM 1405 O O . SER A 1 176 ? 29.047 1.637 -24.254 1.00 88.12 176 SER A O 1
ATOM 1407 N N . LEU A 1 177 ? 27.005 1.043 -23.546 1.00 89.62 177 LEU A N 1
ATOM 1408 C CA . LEU A 1 177 ? 27.042 -0.307 -24.114 1.00 89.62 177 LEU A CA 1
ATOM 1409 C C . LEU A 1 177 ? 26.894 -0.305 -25.636 1.00 89.62 177 LEU A C 1
ATOM 1411 O O . LEU A 1 177 ? 27.596 -1.065 -26.295 1.00 89.62 177 LEU A O 1
ATOM 1415 N N . VAL A 1 178 ? 26.017 0.526 -26.196 1.00 90.50 178 VAL A N 1
ATOM 1416 C CA . VAL A 1 178 ? 25.822 0.629 -27.650 1.00 90.50 178 VAL A CA 1
ATOM 1417 C C . VAL A 1 178 ? 27.073 1.181 -28.333 1.00 90.50 178 VAL A C 1
ATOM 1419 O O . VAL A 1 178 ? 27.520 0.609 -29.320 1.00 90.50 178 VAL A O 1
ATOM 1422 N N . GLU A 1 179 ? 27.680 2.231 -27.781 1.00 90.00 179 GLU A N 1
ATOM 1423 C CA . GLU A 1 179 ? 28.861 2.902 -28.348 1.00 90.00 179 GLU A CA 1
ATOM 1424 C C . GLU A 1 179 ? 30.070 1.970 -28.516 1.00 90.00 179 GLU A C 1
ATOM 1426 O O . GLU A 1 179 ? 30.802 2.052 -29.498 1.00 90.00 179 GLU A O 1
ATOM 1431 N N . ARG A 1 180 ? 30.243 1.029 -27.586 1.00 90.06 180 ARG A N 1
ATOM 1432 C CA . ARG A 1 180 ? 31.348 0.055 -27.562 1.00 90.06 180 ARG A CA 1
ATOM 1433 C C . ARG A 1 180 ? 31.008 -1.303 -28.181 1.00 90.06 180 ARG A C 1
ATOM 1435 O O . ARG A 1 180 ? 31.775 -2.259 -28.012 1.00 90.06 180 ARG A O 1
ATOM 1442 N N . SER A 1 181 ? 29.844 -1.422 -28.811 1.00 92.94 181 SER A N 1
ATOM 1443 C CA . SER A 1 181 ? 29.351 -2.666 -29.401 1.00 92.94 181 SER A CA 1
ATOM 1444 C C . SER A 1 181 ? 29.248 -2.561 -30.917 1.00 92.94 181 SER A C 1
ATOM 1446 O O . SER A 1 181 ? 29.178 -1.478 -31.488 1.00 92.94 181 SER A O 1
ATOM 1448 N N . CYS A 1 182 ? 29.231 -3.713 -31.583 1.00 93.00 182 CYS A N 1
ATOM 1449 C CA . CYS A 1 182 ? 28.986 -3.797 -33.015 1.00 93.00 182 CYS A CA 1
ATOM 1450 C C . CYS A 1 182 ? 27.617 -3.197 -33.339 1.00 93.00 182 CYS A C 1
ATOM 1452 O O . CYS A 1 182 ? 26.607 -3.641 -32.792 1.00 93.00 182 CYS A O 1
ATOM 1454 N N . ARG A 1 183 ? 27.554 -2.250 -34.278 1.00 90.12 183 ARG A N 1
ATOM 1455 C CA . ARG A 1 183 ? 26.294 -1.572 -34.632 1.00 90.12 183 ARG A CA 1
ATOM 1456 C C . ARG A 1 183 ? 25.239 -2.487 -35.257 1.00 90.12 183 ARG A C 1
ATOM 1458 O O . ARG A 1 183 ? 24.053 -2.190 -35.174 1.00 90.12 183 ARG A O 1
ATOM 1465 N N . ARG A 1 184 ? 25.660 -3.609 -35.849 1.00 91.69 184 ARG A N 1
ATOM 1466 C CA . ARG A 1 184 ? 24.770 -4.576 -36.514 1.00 91.69 184 ARG A CA 1
ATOM 1467 C C . ARG A 1 184 ? 24.236 -5.654 -35.570 1.00 91.69 184 ARG A C 1
ATOM 1469 O O . ARG A 1 184 ? 23.057 -5.974 -35.635 1.00 91.69 184 ARG A O 1
ATOM 1476 N N . CYS A 1 185 ? 25.074 -6.212 -34.692 1.00 93.56 185 CYS A N 1
ATOM 1477 C CA . CYS A 1 185 ? 24.690 -7.349 -33.838 1.00 93.56 185 CYS A CA 1
ATOM 1478 C C . CYS A 1 185 ? 24.797 -7.098 -32.327 1.00 93.56 185 CYS A C 1
ATOM 1480 O O . CYS A 1 185 ? 24.552 -8.012 -31.545 1.00 93.56 185 CYS A O 1
ATOM 1482 N N . LEU A 1 186 ? 25.175 -5.884 -31.908 1.00 92.06 186 LEU A N 1
ATOM 1483 C CA . LEU A 1 186 ? 25.340 -5.462 -30.511 1.00 92.06 186 LEU A CA 1
ATOM 1484 C C . LEU A 1 186 ? 26.327 -6.308 -29.686 1.00 92.06 186 LEU A C 1
ATOM 1486 O O . LEU A 1 186 ? 26.358 -6.199 -28.461 1.00 92.06 186 LEU A O 1
ATOM 1490 N N . VAL A 1 187 ? 27.173 -7.123 -30.330 1.00 93.94 187 VAL A N 1
ATOM 1491 C CA . VAL A 1 187 ? 28.260 -7.808 -29.623 1.00 93.94 187 VAL A CA 1
ATOM 1492 C C . VAL A 1 187 ? 29.259 -6.777 -29.113 1.00 93.94 187 VAL A C 1
ATOM 1494 O O . VAL A 1 187 ? 29.669 -5.881 -29.852 1.00 93.94 187 VAL A O 1
ATOM 1497 N N . GLN A 1 188 ? 29.659 -6.899 -27.852 1.00 92.56 188 GLN A N 1
ATOM 1498 C CA . GLN A 1 188 ? 30.597 -5.975 -27.232 1.00 92.56 188 GLN A CA 1
ATOM 1499 C C . GLN A 1 188 ? 31.979 -6.101 -27.891 1.00 92.56 188 GLN A C 1
ATOM 1501 O O . GLN A 1 188 ? 32.613 -7.152 -27.804 1.00 92.56 188 GLN A O 1
ATOM 1506 N N . LEU A 1 189 ? 32.454 -5.028 -28.522 1.00 90.94 189 LEU A N 1
ATOM 1507 C CA . LEU A 1 189 ? 33.741 -4.999 -29.222 1.00 90.94 189 LEU A CA 1
ATOM 1508 C C . LEU A 1 189 ? 34.874 -4.584 -28.292 1.00 90.94 189 LEU A C 1
ATOM 1510 O O . LEU A 1 189 ? 35.951 -5.175 -28.313 1.00 90.94 189 LEU A O 1
ATOM 1514 N N . PHE A 1 190 ? 34.606 -3.601 -27.432 1.00 90.06 190 PHE A N 1
ATOM 1515 C CA . PHE A 1 190 ? 35.618 -3.024 -26.557 1.00 90.06 190 PHE A CA 1
ATOM 1516 C C . PHE A 1 190 ? 35.247 -3.212 -25.082 1.00 90.06 190 PHE A C 1
ATOM 1518 O O . PHE A 1 190 ? 34.094 -2.995 -24.684 1.00 90.06 190 PHE A O 1
ATOM 1525 N N . PRO A 1 191 ? 36.197 -3.610 -24.220 1.00 91.00 191 PRO A N 1
ATOM 1526 C CA . PRO A 1 191 ? 36.079 -3.431 -22.777 1.00 91.00 191 PRO A CA 1
ATOM 1527 C C . PRO A 1 191 ? 35.921 -1.944 -22.409 1.00 91.00 191 PRO A C 1
ATOM 1529 O O . PRO A 1 191 ? 36.358 -1.081 -23.174 1.00 91.00 191 PRO A O 1
ATOM 1532 N N . PRO A 1 192 ? 35.365 -1.613 -21.227 1.00 89.19 192 PRO A N 1
ATOM 1533 C CA . PRO A 1 192 ? 35.146 -0.217 -20.846 1.00 89.19 192 PRO A CA 1
ATOM 1534 C C . PRO A 1 192 ? 36.462 0.567 -20.736 1.00 89.19 192 PRO A C 1
ATOM 1536 O O . PRO A 1 192 ? 36.519 1.735 -21.098 1.00 89.19 192 PRO A O 1
ATOM 1539 N N . THR A 1 193 ? 37.528 -0.085 -20.265 1.00 92.25 193 THR A N 1
ATOM 1540 C CA . THR A 1 193 ? 38.860 0.515 -20.100 1.00 92.25 193 THR A CA 1
ATOM 1541 C C . THR A 1 193 ? 39.511 0.874 -21.428 1.00 92.25 193 THR A C 1
ATOM 1543 O O . THR A 1 193 ? 40.144 1.917 -21.528 1.00 92.25 193 THR A O 1
ATOM 1546 N N . VAL A 1 194 ? 39.332 0.030 -22.448 1.00 90.31 194 VAL A N 1
ATOM 1547 C CA . VAL A 1 194 ? 39.844 0.288 -23.798 1.00 90.31 194 VAL A CA 1
ATOM 1548 C C . VAL A 1 194 ? 39.081 1.451 -24.418 1.00 90.31 194 VAL A C 1
ATOM 1550 O O . VAL A 1 194 ? 39.711 2.389 -24.883 1.00 90.31 194 VAL A O 1
ATOM 1553 N N . TRP A 1 195 ? 37.745 1.440 -24.340 1.00 88.25 195 TRP A N 1
ATOM 1554 C CA . TRP A 1 195 ? 36.903 2.524 -24.859 1.00 88.25 195 TRP A CA 1
ATOM 1555 C C . TRP A 1 195 ? 37.251 3.885 -24.243 1.00 88.25 195 TRP A C 1
ATOM 1557 O O . TRP A 1 195 ? 37.417 4.869 -24.958 1.00 88.25 195 TRP A O 1
ATOM 1567 N N . ALA A 1 196 ? 37.430 3.926 -22.918 1.00 88.81 196 ALA A N 1
ATOM 1568 C CA . ALA A 1 196 ? 37.786 5.143 -22.190 1.00 88.81 196 ALA A CA 1
ATOM 1569 C C . ALA A 1 196 ? 39.188 5.683 -22.527 1.00 88.81 196 ALA A C 1
ATOM 1571 O O . ALA A 1 196 ? 39.450 6.859 -22.294 1.00 88.81 196 ALA A O 1
ATOM 1572 N N . ALA A 1 197 ? 40.087 4.841 -23.047 1.00 90.88 197 ALA A N 1
ATOM 1573 C CA . ALA A 1 197 ? 41.425 5.248 -23.468 1.00 90.88 197 ALA A CA 1
AT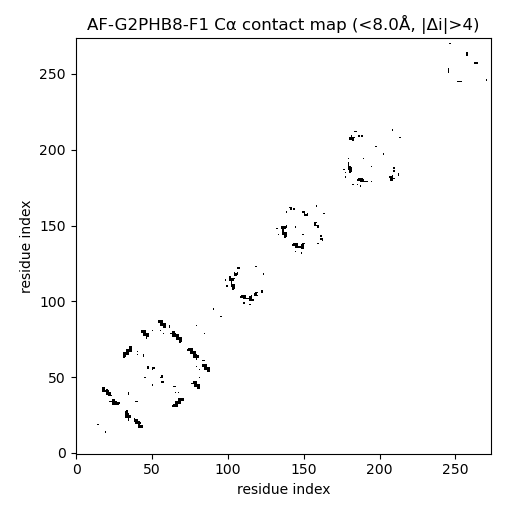OM 1574 C C . ALA A 1 197 ? 41.474 5.771 -24.915 1.00 90.88 197 ALA A C 1
ATOM 1576 O O . ALA A 1 197 ? 42.493 6.331 -25.315 1.00 90.88 197 ALA A O 1
ATOM 1577 N N . MET A 1 198 ? 40.404 5.590 -25.699 1.00 90.44 198 MET A N 1
ATOM 1578 C CA . MET A 1 198 ? 40.321 6.095 -27.071 1.00 90.44 198 MET A CA 1
ATOM 1579 C C . MET A 1 198 ? 40.077 7.604 -27.081 1.00 90.44 198 MET A C 1
ATOM 1581 O O . MET A 1 198 ? 39.347 8.137 -26.246 1.00 90.44 198 MET A O 1
ATOM 1585 N N . SER A 1 199 ? 40.654 8.293 -28.060 1.00 92.06 199 SER A N 1
ATOM 1586 C CA . SER A 1 199 ? 40.377 9.710 -28.293 1.00 92.06 199 SER A CA 1
ATOM 1587 C C . SER A 1 199 ? 38.956 9.925 -28.828 1.00 92.06 199 SER A C 1
ATOM 1589 O O . SER A 1 199 ? 38.407 9.074 -29.531 1.00 92.06 199 SER A O 1
ATOM 1591 N N . GLU A 1 200 ? 38.376 11.105 -28.581 1.00 85.94 200 GLU A N 1
ATOM 1592 C CA . GLU A 1 200 ? 37.064 11.481 -29.140 1.00 85.94 200 GLU A CA 1
ATOM 1593 C C . GLU A 1 200 ? 37.033 11.354 -30.670 1.00 85.94 200 GLU A C 1
ATOM 1595 O O . GLU A 1 200 ? 36.028 10.947 -31.248 1.00 85.94 200 GLU A O 1
ATOM 1600 N N . ARG A 1 201 ? 38.157 11.642 -31.342 1.00 86.69 201 ARG A N 1
ATOM 1601 C CA . ARG A 1 201 ? 38.283 11.495 -32.796 1.00 86.69 201 ARG A CA 1
ATOM 1602 C C . ARG A 1 201 ? 38.201 10.031 -33.237 1.00 86.69 201 ARG A C 1
ATOM 1604 O O . ARG A 1 201 ? 37.540 9.745 -34.232 1.00 86.69 201 ARG A O 1
ATOM 1611 N N . GLU A 1 202 ? 38.854 9.116 -32.522 1.00 85.94 202 GLU A N 1
ATOM 1612 C CA . GLU A 1 202 ? 38.774 7.674 -32.801 1.00 85.94 202 GLU A CA 1
ATOM 1613 C C . GLU A 1 202 ? 37.375 7.122 -32.519 1.00 85.94 202 GLU A C 1
ATOM 1615 O O . GLU A 1 202 ? 36.887 6.288 -33.275 1.00 85.94 202 GLU A O 1
ATOM 1620 N N . GLN A 1 203 ? 36.702 7.618 -31.478 1.00 85.25 203 GLN A N 1
ATOM 1621 C CA . GLN A 1 203 ? 35.319 7.245 -31.174 1.00 85.25 203 GLN A CA 1
ATOM 1622 C C . GLN A 1 203 ? 34.336 7.770 -32.237 1.00 85.25 203 GLN A C 1
ATOM 1624 O O . GLN A 1 203 ? 33.434 7.043 -32.649 1.00 85.25 203 GLN A O 1
ATOM 1629 N N . ALA A 1 204 ? 34.518 9.006 -32.717 1.00 78.38 204 ALA A N 1
ATOM 1630 C CA . ALA A 1 204 ? 33.598 9.664 -33.647 1.00 78.38 204 ALA A CA 1
ATOM 1631 C C . ALA A 1 204 ? 33.670 9.135 -35.089 1.00 78.38 204 ALA A C 1
ATOM 1633 O O . ALA A 1 204 ? 32.662 9.130 -35.794 1.00 78.38 204 ALA A O 1
ATOM 1634 N N . ILE A 1 205 ? 34.851 8.714 -35.551 1.00 75.81 205 ILE A N 1
ATOM 1635 C CA . ILE A 1 205 ? 35.061 8.280 -36.947 1.00 75.81 205 ILE A CA 1
ATOM 1636 C C . ILE A 1 205 ? 34.649 6.820 -37.159 1.00 75.81 205 ILE A C 1
ATOM 1638 O O . ILE A 1 205 ? 34.519 6.357 -38.292 1.00 75.81 205 ILE A O 1
ATOM 1642 N N . ALA A 1 206 ? 34.437 6.076 -36.085 1.00 65.19 206 ALA A N 1
ATOM 1643 C CA . ALA A 1 206 ? 34.432 4.644 -36.200 1.00 65.19 206 ALA A CA 1
ATOM 1644 C C . ALA A 1 206 ? 33.030 4.036 -36.295 1.00 65.19 206 ALA A C 1
ATOM 1646 O O . ALA A 1 206 ? 32.223 4.038 -35.363 1.00 65.19 206 ALA A O 1
ATOM 1647 N N . ASP A 1 207 ? 32.766 3.469 -37.468 1.00 71.94 207 ASP A N 1
ATOM 1648 C CA . ASP A 1 207 ? 31.589 2.661 -37.755 1.00 71.94 207 ASP A CA 1
ATOM 1649 C C . ASP A 1 207 ? 31.886 1.196 -37.410 1.00 71.94 207 ASP A C 1
ATOM 1651 O O . ASP A 1 207 ? 32.114 0.347 -38.275 1.00 71.94 207 ASP A O 1
ATOM 1655 N N . TRP A 1 208 ? 31.995 0.931 -36.106 1.00 80.69 208 TRP A N 1
ATOM 1656 C CA . TRP A 1 208 ? 32.502 -0.341 -35.610 1.00 80.69 208 TRP A CA 1
ATOM 1657 C C . TRP A 1 208 ? 31.549 -1.500 -35.909 1.00 80.69 208 TRP A C 1
ATOM 1659 O O . TRP A 1 208 ? 30.427 -1.588 -35.393 1.00 80.69 208 TRP A O 1
ATOM 1669 N N . HIS A 1 209 ? 32.057 -2.457 -36.669 1.00 89.88 209 HIS A N 1
ATOM 1670 C CA . HIS A 1 209 ? 31.431 -3.744 -36.897 1.00 89.88 209 HIS A CA 1
ATOM 1671 C C . HIS A 1 209 ? 32.347 -4.841 -36.359 1.00 89.88 209 HIS A C 1
ATOM 1673 O O . HIS A 1 209 ? 33.569 -4.717 -36.351 1.00 89.88 209 HIS A O 1
ATOM 1679 N N . CYS A 1 210 ? 31.768 -5.936 -35.869 1.00 92.56 210 CYS A N 1
ATOM 1680 C CA . CYS A 1 210 ? 32.574 -7.119 -35.597 1.00 92.56 210 CYS A CA 1
ATOM 1681 C C . CYS A 1 210 ? 33.010 -7.754 -36.925 1.00 92.56 210 CYS A C 1
ATOM 1683 O O . CYS A 1 210 ? 32.281 -7.678 -37.913 1.00 92.56 210 CYS A O 1
ATOM 1685 N N . ALA A 1 211 ? 34.151 -8.447 -36.937 1.00 92.31 211 ALA A N 1
ATOM 1686 C CA . ALA A 1 211 ? 34.661 -9.106 -38.143 1.00 92.31 211 ALA A CA 1
ATOM 1687 C C . ALA A 1 211 ? 33.637 -10.034 -38.850 1.00 92.31 211 ALA A C 1
ATOM 1689 O O . ALA A 1 211 ? 33.629 -10.100 -40.079 1.00 92.31 211 ALA A O 1
ATOM 1690 N N . PRO A 1 212 ? 32.741 -10.762 -38.145 1.00 95.31 212 PRO A N 1
ATOM 1691 C CA . PRO A 1 212 ? 31.614 -11.438 -38.793 1.00 95.31 212 PRO A CA 1
ATOM 1692 C C . PRO A 1 212 ? 30.675 -10.490 -39.554 1.00 95.31 212 PRO A C 1
ATOM 1694 O O . PRO A 1 212 ? 30.404 -10.731 -40.725 1.00 95.31 212 PRO A O 1
ATOM 1697 N N . CYS A 1 213 ? 30.233 -9.398 -38.928 1.00 94.50 213 CYS A N 1
ATOM 1698 C CA . CYS A 1 213 ? 29.344 -8.423 -39.556 1.00 94.50 213 CYS A CA 1
ATOM 1699 C C . CYS A 1 213 ? 30.011 -7.666 -40.710 1.00 94.50 213 CYS A C 1
ATOM 1701 O O . CYS A 1 213 ? 29.343 -7.397 -41.700 1.00 94.50 213 CYS A O 1
ATOM 1703 N N . GLU A 1 214 ? 31.308 -7.358 -40.630 1.00 93.94 214 GLU A N 1
ATOM 1704 C CA . GLU A 1 214 ? 32.038 -6.763 -41.761 1.00 93.94 214 GLU A CA 1
ATOM 1705 C C . GLU A 1 214 ? 32.043 -7.687 -42.978 1.00 93.94 214 GLU A C 1
ATOM 1707 O O . GLU A 1 214 ? 31.799 -7.237 -44.095 1.00 93.94 214 GLU A O 1
ATOM 1712 N N . ARG A 1 215 ? 32.260 -8.992 -42.767 1.00 94.88 215 ARG A N 1
ATOM 1713 C CA . ARG A 1 215 ? 32.214 -9.980 -43.854 1.00 94.88 215 ARG A CA 1
ATOM 1714 C C . ARG A 1 215 ? 30.831 -10.066 -44.488 1.00 94.88 215 ARG A C 1
ATOM 1716 O O . ARG A 1 215 ? 30.748 -10.161 -45.706 1.00 94.88 215 ARG A O 1
ATOM 1723 N N . GLU A 1 216 ? 29.768 -10.014 -43.690 1.00 94.94 216 GLU A N 1
ATOM 1724 C CA . GLU A 1 216 ? 28.395 -9.975 -44.207 1.00 94.94 216 GLU A CA 1
ATOM 1725 C C . GLU A 1 216 ? 28.129 -8.703 -45.017 1.00 94.94 216 GLU A C 1
ATOM 1727 O O . GLU A 1 216 ? 27.606 -8.786 -46.124 1.00 94.94 216 GLU A O 1
ATOM 1732 N N . ILE A 1 217 ? 28.532 -7.535 -44.507 1.00 93.12 217 ILE A N 1
ATOM 1733 C CA . ILE A 1 217 ? 28.371 -6.252 -45.207 1.00 93.12 217 ILE A CA 1
ATOM 1734 C C . ILE A 1 217 ? 29.122 -6.271 -46.541 1.00 93.12 217 ILE A C 1
ATOM 1736 O O . ILE A 1 217 ? 28.595 -5.827 -47.560 1.00 93.12 217 ILE A O 1
ATOM 1740 N N . GLU A 1 218 ? 30.342 -6.804 -46.559 1.00 94.94 218 GLU A N 1
ATOM 1741 C CA . GLU A 1 218 ? 31.127 -6.912 -47.786 1.00 94.94 218 GLU A CA 1
ATOM 1742 C C . GLU A 1 218 ? 30.499 -7.902 -48.775 1.00 94.94 218 GLU A C 1
ATOM 1744 O O . GLU A 1 218 ? 30.398 -7.614 -49.966 1.00 94.94 218 GLU A O 1
ATOM 1749 N N . GLN A 1 219 ? 29.987 -9.040 -48.298 1.00 95.94 219 GLN A N 1
ATOM 1750 C CA . GLN A 1 219 ? 29.240 -9.979 -49.138 1.00 95.94 219 GLN A CA 1
ATOM 1751 C C . GLN A 1 219 ? 27.986 -9.336 -49.738 1.00 95.94 219 GLN A C 1
ATOM 1753 O O . GLN A 1 219 ? 27.762 -9.458 -50.943 1.00 95.94 219 GLN A O 1
ATOM 1758 N N . GLU A 1 220 ? 27.210 -8.600 -48.940 1.00 95.06 220 GLU A N 1
ATOM 1759 C CA . GLU A 1 220 ? 26.033 -7.856 -49.396 1.00 95.06 220 GLU A CA 1
ATOM 1760 C C . GLU A 1 220 ? 26.404 -6.811 -50.458 1.00 95.06 220 GLU A C 1
ATOM 1762 O O . GLU A 1 220 ? 25.700 -6.682 -51.465 1.00 95.06 220 GLU A O 1
ATOM 1767 N N . ARG A 1 221 ? 27.531 -6.106 -50.287 1.00 96.00 221 ARG A N 1
ATOM 1768 C CA . ARG A 1 221 ? 28.063 -5.152 -51.276 1.00 96.00 221 ARG A CA 1
ATOM 1769 C C . ARG A 1 221 ? 28.451 -5.841 -52.578 1.00 96.00 221 ARG A C 1
ATOM 1771 O O . ARG A 1 221 ? 28.011 -5.409 -53.643 1.00 96.00 221 ARG A O 1
ATOM 1778 N N . LEU A 1 222 ? 29.197 -6.940 -52.507 1.00 96.69 222 LEU A N 1
ATOM 1779 C CA . LEU A 1 222 ? 29.592 -7.724 -53.679 1.00 96.69 222 LEU A CA 1
ATOM 1780 C C . LEU A 1 222 ? 28.377 -8.339 -54.388 1.00 96.69 222 LEU A C 1
ATOM 1782 O O . LEU A 1 222 ? 28.334 -8.429 -55.614 1.00 96.69 222 LEU A O 1
ATOM 1786 N N . GLU A 1 223 ? 27.360 -8.776 -53.651 1.00 95.81 223 GLU A N 1
ATOM 1787 C CA . GLU A 1 223 ? 26.102 -9.259 -54.223 1.00 95.81 223 GLU A CA 1
ATOM 1788 C C . GLU A 1 223 ? 25.275 -8.148 -54.860 1.00 95.81 223 GLU A C 1
ATOM 1790 O O . GLU A 1 223 ? 24.700 -8.356 -55.932 1.00 95.81 223 GLU A O 1
ATOM 1795 N N . ALA A 1 224 ? 25.211 -6.972 -54.237 1.00 95.31 224 ALA A N 1
ATOM 1796 C CA . ALA A 1 224 ? 24.572 -5.794 -54.808 1.00 95.31 224 ALA A CA 1
ATOM 1797 C C . ALA A 1 224 ? 25.274 -5.357 -56.099 1.00 95.31 224 ALA A C 1
ATOM 1799 O O . ALA A 1 224 ? 24.595 -5.135 -57.100 1.00 95.31 224 ALA A O 1
ATOM 1800 N N . GLN A 1 225 ? 26.608 -5.340 -56.120 1.00 95.62 225 GLN A N 1
ATOM 1801 C CA . GLN A 1 225 ? 27.390 -5.047 -57.318 1.00 95.62 225 GLN A CA 1
ATOM 1802 C C . GLN A 1 225 ? 27.132 -6.082 -58.415 1.00 95.62 225 GLN A C 1
ATOM 1804 O O . GLN A 1 225 ? 26.759 -5.718 -59.524 1.00 95.62 225 GLN A O 1
ATOM 1809 N N . ARG A 1 226 ? 27.192 -7.381 -58.092 1.00 94.94 226 ARG A N 1
ATOM 1810 C CA . ARG A 1 226 ? 26.861 -8.450 -59.049 1.00 94.94 226 ARG A CA 1
ATOM 1811 C C . ARG A 1 226 ? 25.430 -8.336 -59.584 1.00 94.94 226 ARG A C 1
ATOM 1813 O O . ARG A 1 226 ? 25.189 -8.664 -60.743 1.00 94.94 226 ARG A O 1
ATOM 1820 N N . ARG A 1 227 ? 24.464 -7.906 -58.764 1.00 92.94 227 ARG A N 1
ATOM 1821 C CA . ARG A 1 227 ? 23.085 -7.634 -59.208 1.00 92.94 227 ARG A CA 1
ATOM 1822 C C . ARG A 1 227 ? 23.021 -6.429 -60.144 1.00 92.94 227 ARG A C 1
ATOM 1824 O O . ARG A 1 227 ? 22.367 -6.535 -61.176 1.00 92.94 227 ARG A O 1
ATOM 1831 N N . ALA A 1 228 ? 23.699 -5.334 -59.809 1.00 92.50 228 ALA A N 1
ATOM 1832 C CA . ALA A 1 228 ? 23.761 -4.132 -60.637 1.00 92.50 228 ALA A CA 1
ATOM 1833 C C . ALA A 1 228 ? 24.436 -4.408 -61.988 1.00 92.50 228 ALA A C 1
ATOM 1835 O O . ALA A 1 228 ? 23.907 -4.019 -63.024 1.00 92.50 228 ALA A O 1
ATOM 1836 N N . ASP A 1 229 ? 25.538 -5.160 -61.994 1.00 89.75 229 ASP A N 1
ATOM 1837 C CA . ASP A 1 229 ? 26.220 -5.572 -63.220 1.00 89.75 229 ASP A CA 1
ATOM 1838 C C . ASP A 1 229 ? 25.320 -6.463 -64.075 1.00 89.75 229 ASP A C 1
ATOM 1840 O O . ASP A 1 229 ? 25.179 -6.219 -65.269 1.00 89.75 229 ASP A O 1
ATOM 1844 N N . ARG A 1 230 ? 24.650 -7.463 -63.483 1.00 87.12 230 ARG A N 1
ATOM 1845 C CA . ARG A 1 230 ? 23.680 -8.291 -64.221 1.00 87.12 230 ARG A CA 1
ATOM 1846 C C . ARG A 1 230 ? 22.531 -7.471 -64.797 1.00 87.12 230 ARG A C 1
ATOM 1848 O O . ARG A 1 230 ? 22.134 -7.745 -65.921 1.00 87.12 230 ARG A O 1
ATOM 1855 N N . ALA A 1 231 ? 22.009 -6.494 -64.056 1.00 87.81 231 ALA A N 1
ATOM 1856 C CA . ALA A 1 231 ? 20.967 -5.600 -64.556 1.00 87.81 231 ALA A CA 1
ATOM 1857 C C . ALA A 1 231 ? 21.481 -4.783 -65.750 1.00 87.81 231 ALA A C 1
ATOM 1859 O O . ALA A 1 231 ? 20.885 -4.823 -66.820 1.00 87.81 231 ALA A O 1
ATOM 1860 N N . ARG A 1 232 ? 22.664 -4.171 -65.616 1.00 85.62 232 ARG A N 1
ATOM 1861 C CA . ARG A 1 232 ? 23.323 -3.420 -66.691 1.00 85.62 232 ARG A CA 1
ATOM 1862 C C . ARG A 1 232 ? 23.574 -4.278 -67.934 1.00 85.62 232 ARG A C 1
ATOM 1864 O O . ARG A 1 232 ? 23.324 -3.830 -69.047 1.00 85.62 232 ARG A O 1
ATOM 1871 N N . TRP A 1 233 ? 24.069 -5.505 -67.770 1.00 81.25 233 TRP A N 1
ATOM 1872 C CA . TRP A 1 233 ? 24.269 -6.433 -68.887 1.00 81.25 233 TRP A CA 1
ATOM 1873 C C . TRP A 1 233 ? 22.948 -6.947 -69.464 1.00 81.25 233 TRP A C 1
ATOM 1875 O O . TRP A 1 233 ? 22.880 -7.183 -70.664 1.00 81.25 233 TRP A O 1
ATOM 1885 N N . GLY A 1 234 ? 21.901 -7.085 -68.648 1.00 81.81 234 GLY A N 1
ATOM 1886 C CA . GLY A 1 234 ? 20.542 -7.367 -69.106 1.00 81.81 234 GLY A CA 1
ATOM 1887 C C . GLY A 1 234 ? 20.007 -6.265 -70.019 1.00 81.81 234 GLY A C 1
ATOM 1888 O O . GLY A 1 234 ? 19.487 -6.571 -71.089 1.00 81.81 234 GLY A O 1
ATOM 1889 N N . ASP A 1 235 ? 20.229 -5.000 -69.655 1.00 75.50 235 ASP A N 1
ATOM 1890 C CA . ASP A 1 235 ? 19.836 -3.835 -70.458 1.00 75.50 235 ASP A CA 1
ATOM 1891 C C . ASP A 1 235 ? 20.662 -3.709 -71.749 1.00 75.50 235 ASP A C 1
ATOM 1893 O O . ASP A 1 235 ? 20.145 -3.335 -72.802 1.00 75.50 235 ASP A O 1
ATOM 1897 N N . LEU A 1 236 ? 21.953 -4.057 -71.696 1.00 78.12 236 LEU A N 1
ATOM 1898 C CA . LEU A 1 236 ? 22.844 -4.047 -72.862 1.00 78.12 236 LEU A CA 1
ATOM 1899 C C . LEU A 1 236 ? 22.698 -5.286 -73.750 1.00 78.12 236 LEU A C 1
ATOM 1901 O O . LEU A 1 236 ? 23.089 -5.241 -74.914 1.00 78.12 236 LEU A O 1
ATOM 1905 N N . GLY A 1 237 ? 22.142 -6.383 -73.237 1.00 77.38 237 GLY A N 1
ATOM 1906 C CA . GLY A 1 237 ? 21.990 -7.652 -73.948 1.00 77.38 237 GLY A CA 1
ATOM 1907 C C . GLY A 1 237 ? 21.295 -7.499 -75.305 1.00 77.38 237 GLY A C 1
ATOM 1908 O O . GLY A 1 237 ? 21.853 -7.947 -76.308 1.00 77.38 237 GLY A O 1
ATOM 1909 N N . PRO A 1 238 ? 20.140 -6.810 -75.387 1.00 79.06 238 PRO A N 1
ATOM 1910 C CA . PRO A 1 238 ? 19.491 -6.501 -76.658 1.00 79.06 238 PRO A CA 1
ATOM 1911 C C . PRO A 1 238 ? 20.365 -5.678 -77.615 1.00 79.06 238 PRO A C 1
ATOM 1913 O O . PRO A 1 238 ? 20.381 -5.961 -78.811 1.00 79.06 238 PRO A O 1
ATOM 1916 N N . ALA A 1 239 ? 21.122 -4.700 -77.109 1.00 78.31 239 ALA A N 1
ATOM 1917 C CA . ALA A 1 239 ? 21.991 -3.850 -77.926 1.00 78.31 239 ALA A CA 1
ATOM 1918 C C . ALA A 1 239 ? 23.218 -4.612 -78.458 1.00 78.31 239 ALA A C 1
ATOM 1920 O O . ALA A 1 239 ? 23.583 -4.464 -79.622 1.00 78.31 239 ALA A O 1
ATOM 1921 N N . ILE A 1 240 ? 23.820 -5.477 -77.637 1.00 78.62 240 ILE A N 1
ATOM 1922 C CA . ILE A 1 240 ? 24.937 -6.348 -78.029 1.00 78.62 240 ILE A CA 1
ATOM 1923 C C . ILE A 1 240 ? 24.460 -7.392 -79.041 1.00 78.62 240 ILE A C 1
ATOM 1925 O O . ILE A 1 240 ? 25.112 -7.590 -80.062 1.00 78.62 240 ILE A O 1
ATOM 1929 N N . ALA A 1 241 ? 23.303 -8.019 -78.808 1.00 81.25 241 ALA A N 1
ATOM 1930 C CA . ALA A 1 241 ? 22.706 -8.964 -79.749 1.00 81.25 241 ALA A CA 1
ATOM 1931 C C . ALA A 1 241 ? 22.351 -8.294 -81.088 1.00 81.25 241 ALA A C 1
ATOM 1933 O O . ALA A 1 241 ? 22.545 -8.889 -82.147 1.00 81.25 241 ALA A O 1
ATOM 1934 N N . TRP A 1 242 ? 21.862 -7.052 -81.059 1.00 80.94 242 TRP A N 1
ATOM 1935 C CA . TRP A 1 242 ? 21.635 -6.253 -82.263 1.00 80.94 242 TRP A CA 1
ATOM 1936 C C . TRP A 1 242 ? 22.946 -5.947 -83.000 1.00 80.94 242 TRP A C 1
ATOM 1938 O O . TRP A 1 242 ? 23.043 -6.218 -84.195 1.00 80.94 242 TRP A O 1
ATOM 1948 N N . ALA A 1 243 ? 23.981 -5.485 -82.294 1.00 81.25 243 ALA A N 1
ATOM 1949 C CA . ALA A 1 243 ? 25.290 -5.212 -82.886 1.00 81.25 243 ALA A CA 1
ATOM 1950 C C . ALA A 1 243 ? 25.924 -6.473 -83.503 1.00 81.25 243 ALA A C 1
ATOM 1952 O O . ALA A 1 243 ? 26.465 -6.418 -84.604 1.00 81.25 243 ALA A O 1
ATOM 1953 N N . GLN A 1 244 ? 25.804 -7.630 -82.843 1.00 82.00 244 GLN A N 1
ATOM 1954 C CA . GLN A 1 244 ? 26.276 -8.913 -83.375 1.00 82.00 244 GLN A CA 1
ATOM 1955 C C . GLN A 1 244 ? 25.529 -9.336 -84.644 1.00 82.00 244 GLN A C 1
ATOM 1957 O O . GLN A 1 244 ? 26.160 -9.852 -85.561 1.00 82.00 244 GLN A O 1
ATOM 1962 N N . LYS A 1 245 ? 24.213 -9.091 -84.735 1.00 82.00 245 LYS A N 1
ATOM 1963 C CA . LYS A 1 245 ? 23.443 -9.351 -85.965 1.00 82.00 245 LYS A CA 1
ATOM 1964 C C . LYS A 1 245 ? 23.913 -8.483 -87.131 1.00 82.00 245 LYS A C 1
ATOM 1966 O O . LYS A 1 245 ? 24.070 -9.007 -88.225 1.00 82.00 245 LYS A O 1
ATOM 1971 N N . ILE A 1 246 ? 24.188 -7.199 -86.887 1.00 79.81 246 ILE A N 1
ATOM 1972 C CA . ILE A 1 246 ? 24.736 -6.292 -87.910 1.00 79.81 246 ILE A CA 1
ATOM 1973 C C . ILE A 1 246 ? 26.117 -6.754 -88.373 1.00 79.81 246 ILE A C 1
ATOM 1975 O O . ILE A 1 246 ? 26.402 -6.734 -89.563 1.00 79.81 246 ILE A O 1
ATOM 1979 N N . LEU A 1 247 ? 26.980 -7.182 -87.448 1.00 80.56 247 LEU A N 1
ATOM 1980 C CA . LEU A 1 247 ? 28.312 -7.675 -87.805 1.00 80.56 247 LEU A CA 1
ATOM 1981 C C . LEU A 1 247 ? 28.267 -9.008 -88.568 1.00 80.56 247 LEU A C 1
ATOM 1983 O O . LEU A 1 247 ? 29.113 -9.235 -89.428 1.00 80.56 247 LEU A O 1
ATOM 1987 N N . ALA A 1 248 ? 27.310 -9.886 -88.257 1.00 83.31 248 ALA A N 1
ATOM 1988 C CA . ALA A 1 248 ? 27.162 -11.184 -88.916 1.00 83.31 248 ALA A CA 1
ATOM 1989 C C . ALA A 1 248 ? 26.576 -11.081 -90.334 1.00 83.31 248 ALA A C 1
ATOM 1991 O O . ALA A 1 248 ? 26.877 -11.931 -91.170 1.00 83.31 248 ALA A O 1
ATOM 1992 N N . ASP A 1 249 ? 25.761 -10.059 -90.600 1.00 81.06 249 ASP A N 1
ATOM 1993 C CA . ASP A 1 249 ? 25.186 -9.791 -91.920 1.00 81.06 249 ASP A CA 1
ATOM 1994 C C . ASP A 1 249 ? 25.141 -8.276 -92.200 1.00 81.06 249 ASP A C 1
ATOM 1996 O O . ASP A 1 249 ? 24.102 -7.626 -92.031 1.00 81.06 249 ASP A O 1
ATOM 2000 N N . PRO A 1 250 ? 26.280 -7.673 -92.591 1.00 74.06 250 PRO A N 1
ATOM 2001 C CA . PRO A 1 250 ? 26.356 -6.231 -92.791 1.00 74.06 250 PRO A CA 1
ATOM 2002 C C . PRO A 1 250 ? 25.483 -5.744 -93.950 1.00 74.06 250 PRO A C 1
ATOM 2004 O O . PRO A 1 250 ? 24.925 -4.654 -93.868 1.00 74.06 250 PRO A O 1
ATOM 2007 N N . GLU A 1 251 ? 25.335 -6.537 -95.015 1.00 69.88 251 GLU A N 1
ATOM 2008 C CA . GLU A 1 251 ? 24.603 -6.139 -96.227 1.00 69.88 251 GLU A CA 1
ATOM 2009 C C . GLU A 1 251 ? 23.086 -6.085 -96.000 1.00 69.88 251 GLU A C 1
ATOM 2011 O O . GLU A 1 251 ? 22.408 -5.249 -96.599 1.00 69.88 251 GLU A O 1
ATOM 2016 N N . ALA A 1 252 ? 22.547 -6.912 -95.098 1.00 68.44 252 ALA A N 1
ATOM 2017 C CA . ALA A 1 252 ? 21.123 -6.890 -94.766 1.00 68.44 252 ALA A CA 1
ATOM 2018 C C . ALA A 1 252 ? 20.708 -5.736 -93.832 1.00 68.44 252 ALA A C 1
ATOM 2020 O O . ALA A 1 252 ? 19.522 -5.404 -93.777 1.00 68.44 252 ALA A O 1
ATOM 2021 N N . TYR A 1 253 ? 21.643 -5.130 -93.087 1.00 63.72 253 TYR A N 1
ATOM 2022 C CA . TYR A 1 253 ? 21.309 -4.177 -92.014 1.00 63.72 253 TYR A CA 1
A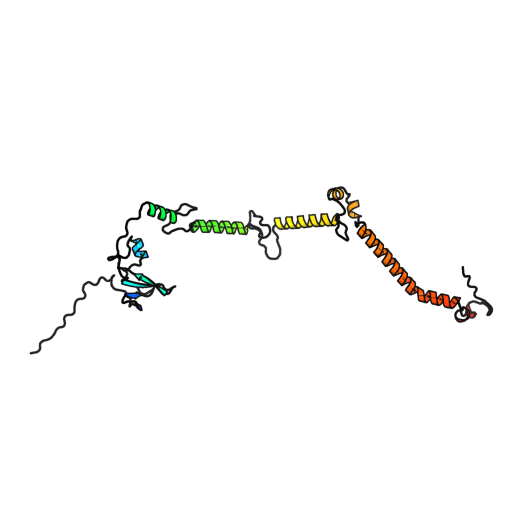TOM 2023 C C . TYR A 1 253 ? 22.034 -2.827 -92.074 1.00 63.72 253 TYR A C 1
ATOM 2025 O O . TYR A 1 253 ? 21.518 -1.850 -91.530 1.00 63.72 253 TYR A O 1
ATOM 2033 N N . ALA A 1 254 ? 23.198 -2.731 -92.715 1.00 62.38 254 ALA A N 1
ATOM 2034 C CA . ALA A 1 254 ? 23.919 -1.477 -92.897 1.00 62.38 254 ALA A CA 1
ATOM 2035 C C . ALA A 1 254 ? 23.713 -0.970 -94.330 1.00 62.38 254 ALA A C 1
ATOM 2037 O O . ALA A 1 254 ? 24.492 -1.260 -95.235 1.00 62.38 254 ALA A O 1
ATOM 2038 N N . ILE A 1 255 ? 22.653 -0.187 -94.538 1.00 61.44 255 ILE A N 1
ATOM 2039 C CA . ILE A 1 255 ? 22.467 0.547 -95.792 1.00 61.44 255 ILE A CA 1
ATOM 2040 C C . ILE A 1 255 ? 23.424 1.739 -95.755 1.00 61.44 255 ILE A C 1
ATOM 2042 O O . ILE A 1 255 ? 23.253 2.660 -94.955 1.00 61.44 255 ILE A O 1
ATOM 2046 N N . LEU A 1 256 ? 24.459 1.700 -96.592 1.00 58.69 256 LEU A N 1
ATOM 2047 C CA . LEU A 1 256 ? 25.346 2.838 -96.795 1.00 58.69 256 LEU A CA 1
ATOM 2048 C C . LEU A 1 256 ? 24.539 3.958 -97.457 1.00 58.69 256 LEU A C 1
ATOM 2050 O O . LEU A 1 256 ? 24.102 3.810 -98.597 1.00 58.69 256 LEU A O 1
ATOM 2054 N N . ASP A 1 257 ? 24.341 5.072 -96.756 1.00 60.59 257 ASP A N 1
ATOM 2055 C CA . ASP A 1 257 ? 23.788 6.276 -97.369 1.00 60.59 257 ASP A CA 1
ATOM 2056 C C . ASP A 1 257 ? 24.849 6.894 -98.290 1.00 60.59 257 ASP A C 1
ATOM 2058 O O . ASP A 1 257 ? 25.718 7.666 -97.874 1.00 60.59 257 ASP A O 1
ATOM 2062 N N . THR A 1 258 ? 24.807 6.487 -99.556 1.00 60.41 258 THR A N 1
ATOM 2063 C CA . THR A 1 258 ? 25.709 6.963 -100.606 1.00 60.41 258 THR A CA 1
ATOM 2064 C C . THR A 1 258 ? 25.394 8.391 -101.052 1.00 60.41 258 THR A C 1
ATOM 2066 O O . THR A 1 258 ? 26.228 9.001 -101.717 1.00 60.41 258 THR A O 1
ATOM 2069 N N . GLU A 1 259 ? 24.224 8.943 -100.704 1.00 59.94 259 GLU A N 1
ATOM 2070 C CA . GLU A 1 259 ? 23.826 10.291 -101.129 1.00 59.94 259 GLU A CA 1
ATOM 2071 C C . GLU A 1 259 ? 24.497 11.378 -100.285 1.00 59.94 259 GLU A C 1
ATOM 2073 O O . GLU A 1 259 ? 24.927 12.398 -100.824 1.00 59.94 259 GLU A O 1
ATOM 2078 N N . THR A 1 260 ? 24.649 11.161 -98.977 1.00 56.47 260 THR A N 1
ATOM 2079 C CA . THR A 1 260 ? 25.232 12.171 -98.075 1.00 56.47 260 THR A CA 1
ATOM 2080 C C . THR A 1 260 ? 26.727 11.993 -97.810 1.00 56.47 260 THR A C 1
ATOM 2082 O O . THR A 1 260 ? 27.407 12.966 -97.482 1.00 56.47 260 THR A O 1
ATOM 2085 N N . THR A 1 261 ? 27.278 10.785 -97.973 1.00 58.66 261 THR A N 1
ATOM 2086 C CA . THR A 1 261 ? 28.683 10.490 -97.619 1.00 58.66 261 THR A CA 1
ATOM 2087 C C . THR A 1 261 ? 29.669 10.557 -98.789 1.00 58.66 261 THR A C 1
ATOM 2089 O O . THR A 1 261 ? 30.879 10.530 -98.565 1.00 58.66 261 THR A O 1
ATOM 2092 N N . GLY A 1 262 ? 29.189 10.653 -100.035 1.00 59.66 262 GLY A N 1
ATOM 2093 C CA . GLY A 1 262 ? 30.044 10.703 -101.231 1.00 59.66 262 GLY A CA 1
ATOM 2094 C C . GLY A 1 262 ? 30.820 9.407 -101.511 1.00 59.66 262 GLY A C 1
ATOM 2095 O O . GLY A 1 262 ? 31.747 9.401 -102.322 1.00 59.66 262 GLY A O 1
ATOM 2096 N N . LEU A 1 263 ? 30.464 8.312 -100.836 1.00 65.25 263 LEU A N 1
ATOM 2097 C CA . LEU A 1 263 ? 31.037 6.988 -101.053 1.00 65.25 263 LEU A CA 1
ATOM 2098 C C . LEU A 1 263 ? 30.372 6.326 -102.267 1.00 65.25 263 LEU A C 1
ATOM 2100 O O . LEU A 1 263 ? 29.155 6.370 -102.432 1.00 65.25 263 LEU A O 1
ATOM 2104 N N . ALA A 1 264 ? 31.182 5.725 -103.139 1.00 58.34 264 ALA A N 1
ATOM 2105 C CA . ALA A 1 264 ? 30.692 5.057 -104.340 1.00 58.34 264 ALA A CA 1
ATOM 2106 C C . ALA A 1 264 ? 29.896 3.791 -103.977 1.00 58.34 264 ALA A C 1
ATOM 2108 O O . ALA A 1 264 ? 30.171 3.150 -102.965 1.00 58.34 264 ALA A O 1
ATOM 2109 N N . ALA A 1 265 ? 28.976 3.364 -104.848 1.00 60.69 265 ALA A N 1
ATOM 2110 C CA . ALA A 1 265 ? 28.157 2.158 -104.647 1.00 60.69 265 ALA A CA 1
ATOM 2111 C C . ALA A 1 265 ? 28.971 0.862 -104.410 1.00 60.69 265 ALA A C 1
ATOM 2113 O O . ALA A 1 265 ? 28.425 -0.147 -103.978 1.00 60.69 265 ALA A O 1
ATOM 2114 N N . THR A 1 266 ? 30.278 0.876 -104.689 1.00 63.28 266 THR A N 1
ATOM 2115 C CA . THR A 1 266 ? 31.208 -0.243 -104.475 1.00 63.28 266 THR A CA 1
ATOM 2116 C C . THR A 1 266 ? 32.013 -0.153 -103.172 1.00 63.28 266 THR A C 1
ATOM 2118 O O . THR A 1 266 ? 32.898 -0.980 -102.945 1.00 63.28 266 THR A O 1
ATOM 2121 N N . SER A 1 267 ? 31.780 0.855 -102.332 1.00 60.75 267 SER A N 1
ATOM 2122 C CA . SER A 1 267 ? 32.482 1.019 -101.057 1.00 60.75 267 SER A CA 1
ATOM 2123 C C . SER A 1 267 ? 32.050 -0.061 -100.060 1.00 60.75 267 SER A C 1
ATOM 2125 O O . SER A 1 267 ? 30.868 -0.216 -99.771 1.00 60.75 267 SER A O 1
ATOM 2127 N N . ARG A 1 268 ? 33.015 -0.817 -99.520 1.00 59.28 268 ARG A N 1
ATOM 2128 C CA . ARG A 1 268 ? 32.775 -1.859 -98.509 1.00 59.28 268 ARG A CA 1
ATOM 2129 C C . ARG A 1 268 ? 33.108 -1.343 -97.114 1.00 59.28 268 ARG A C 1
ATOM 2131 O O . ARG A 1 268 ? 34.149 -0.717 -96.923 1.00 59.28 268 ARG A O 1
ATOM 2138 N N . ILE A 1 269 ? 32.262 -1.657 -96.136 1.00 61.00 269 ILE A N 1
ATOM 2139 C CA . ILE A 1 269 ? 32.580 -1.452 -94.718 1.00 61.00 269 ILE A CA 1
ATOM 2140 C C . ILE A 1 269 ? 33.575 -2.540 -94.305 1.00 61.00 269 ILE A C 1
ATOM 2142 O O . ILE A 1 269 ? 33.265 -3.727 -94.375 1.00 61.00 269 ILE A O 1
ATOM 2146 N N . ILE A 1 270 ? 34.772 -2.146 -93.869 1.00 57.72 270 ILE A N 1
ATOM 2147 C CA . ILE A 1 270 ? 35.752 -3.063 -93.276 1.00 57.72 270 ILE A CA 1
ATOM 2148 C C . ILE A 1 270 ? 35.632 -2.938 -91.757 1.00 57.72 270 ILE A C 1
ATOM 2150 O O . ILE A 1 270 ? 36.113 -1.973 -91.164 1.00 57.72 270 ILE A O 1
ATOM 2154 N N . GLY A 1 271 ? 34.969 -3.905 -91.124 1.00 51.59 271 GLY A N 1
ATOM 2155 C CA . GLY A 1 271 ? 34.983 -4.049 -89.671 1.00 51.59 271 GLY A CA 1
ATOM 2156 C C . GLY A 1 271 ? 36.296 -4.693 -89.239 1.00 51.59 271 GLY A C 1
ATOM 2157 O O . GLY A 1 271 ? 36.533 -5.861 -89.534 1.00 51.59 271 GLY A O 1
ATOM 2158 N N . ASN A 1 272 ? 37.168 -3.942 -88.570 1.00 40.25 272 ASN A N 1
ATOM 2159 C CA . ASN A 1 272 ? 38.394 -4.500 -88.009 1.00 40.25 272 ASN A CA 1
ATOM 2160 C C . ASN A 1 272 ? 38.048 -5.178 -86.673 1.00 40.25 272 ASN A C 1
ATOM 2162 O O . ASN A 1 272 ? 37.850 -4.498 -85.666 1.00 40.25 272 ASN A O 1
ATOM 2166 N N . CYS A 1 273 ? 37.902 -6.503 -86.676 1.00 40.97 273 CYS A N 1
ATOM 2167 C CA . CYS A 1 273 ? 37.739 -7.289 -85.455 1.00 40.97 273 CYS A CA 1
ATOM 2168 C C . CYS A 1 273 ? 39.119 -7.512 -84.822 1.00 40.97 273 CYS A C 1
ATOM 2170 O O . CYS A 1 273 ? 39.878 -8.359 -85.290 1.00 40.97 273 CYS A O 1
ATOM 2172 N N . GLY A 1 274 ? 39.440 -6.716 -83.800 1.00 40.59 274 GLY A N 1
ATOM 2173 C CA . GLY A 1 274 ? 40.552 -6.959 -82.875 1.00 40.59 274 GLY A CA 1
ATOM 2174 C C . GLY A 1 274 ? 40.097 -7.742 -81.656 1.00 40.59 274 GLY A C 1
ATOM 2175 O O . GLY A 1 274 ? 38.955 -7.491 -81.206 1.00 40.59 274 GLY A O 1
#

Mean predicted aligned error: 14.3 Å

Nearest PDB structures (foldseek):
  2cp6-assembly1_A  TM=1.245E-01  e=8.954E+00  Homo sapiens